Protein AF-A0A958KY62-F1 (afdb_monomer_lite)

Foldseek 3Di:
DDDDDDDDPPPPPPPPPPPLPPVPPQDLPDPQPDPLCNLLLLLVLLLVLLLLLLVLCVLLVHDQLLLLLLSLVLNLVSLVVSLVSCPPPDVLSNVLSVVLNVLSVVLNVCSVVVNPCNNVSSVVSVVSVVVSCVVPCPPPDVDRPCSSGVDDPVVLQVVLPDPPHPVNLSSLVSSLVSLLSNLQSCLLSVHDRLSNQLVSLVSNLVSLVVCVVVPHDPFDPVLSVVLNVLSVVLNVCSVVVPPCSSVSSNCSVVSVQCGSCVVSVHDRPPPPCVVSDDDDD

pLDDT: mean 71.63, std 23.49, range [23.84, 98.25]

Sequence (281 aa):
MKNMIKGALTTFAAVATLTVLTAPSAQAEGVCEGANRQNVCLKMRHLRASINVLDAQRELMQINPNFYTAMGLSLSSAAAKARMDYGYGIPEHITGLSRVEQMSIDMANQALTGDLNMVKTANVIRFQCATCHAQNSGTAGNVDWDNIFKYDWEEIAKHCNGEQHNPYLCRSMNGMLSAYGYLLTAYDADLTNFAMTREAADEIVRILTDIKVKGFDHLPEDLRLIAENEAREVSQMARDQNPDVFERASKITNACQQCHARASGSRPAPLNLSKFRFARK

Structure (mmCIF, N/CA/C/O backbone):
data_AF-A0A958KY62-F1
#
_entry.id   AF-A0A958KY62-F1
#
loop_
_atom_site.group_PDB
_atom_site.id
_atom_site.type_symbol
_atom_site.label_atom_id
_atom_site.label_alt_id
_atom_site.label_comp_id
_atom_site.label_asym_id
_atom_site.label_entity_id
_atom_site.label_seq_id
_atom_site.pdbx_PDB_ins_code
_atom_site.Cartn_x
_atom_site.Cartn_y
_atom_site.Cartn_z
_atom_site.occupancy
_atom_site.B_iso_or_equiv
_atom_site.auth_seq_id
_atom_site.auth_comp_id
_atom_site.auth_asym_id
_atom_site.auth_atom_id
_atom_site.pdbx_PDB_model_num
ATOM 1 N N . MET A 1 1 ? -34.531 66.160 31.328 1.00 34.53 1 MET A N 1
ATOM 2 C CA . MET A 1 1 ? -33.273 66.485 30.621 1.00 34.53 1 MET A CA 1
ATOM 3 C C . MET A 1 1 ? -32.303 65.334 30.820 1.00 34.53 1 MET A C 1
ATOM 5 O O . MET A 1 1 ? -32.035 65.060 31.977 1.00 34.53 1 MET A O 1
ATOM 9 N N . LYS A 1 2 ? -31.790 64.758 29.713 1.00 33.50 2 LYS A N 1
ATOM 10 C CA . LYS A 1 2 ? -30.525 63.992 29.568 1.00 33.50 2 LYS A CA 1
ATOM 11 C C . LYS A 1 2 ? -30.402 62.686 30.386 1.00 33.50 2 LYS A C 1
ATOM 13 O O . LYS A 1 2 ? -30.686 62.684 31.565 1.00 33.50 2 LYS A O 1
ATOM 18 N N . ASN A 1 3 ? -29.889 61.555 29.913 1.00 31.20 3 ASN A N 1
ATOM 19 C CA . ASN A 1 3 ? -29.495 61.000 28.616 1.00 31.20 3 ASN A CA 1
ATOM 20 C C . ASN A 1 3 ? -29.042 59.553 28.924 1.00 31.20 3 ASN A C 1
ATOM 22 O O . ASN A 1 3 ? -28.424 59.366 29.964 1.00 31.20 3 ASN A O 1
ATOM 26 N N . MET A 1 4 ? -29.220 58.621 27.973 1.00 31.30 4 MET A N 1
ATOM 27 C CA . MET A 1 4 ? -28.416 57.387 27.783 1.00 31.30 4 MET A CA 1
ATOM 28 C C . MET A 1 4 ? -28.552 56.320 28.897 1.00 31.30 4 MET A C 1
ATOM 30 O O . MET A 1 4 ? -28.439 56.600 30.074 1.00 31.30 4 MET A O 1
ATOM 34 N N . ILE A 1 5 ? -28.848 55.052 28.608 1.00 36.97 5 ILE A N 1
ATOM 35 C CA . ILE A 1 5 ? -27.981 54.095 27.908 1.00 36.97 5 ILE A CA 1
ATOM 36 C C . ILE A 1 5 ? -28.871 53.116 27.121 1.00 36.97 5 ILE A C 1
ATOM 38 O O . ILE A 1 5 ? -29.663 52.371 27.694 1.00 36.97 5 ILE A O 1
ATOM 42 N N . LYS A 1 6 ? -28.733 53.110 25.791 1.00 33.97 6 LYS A N 1
ATOM 43 C CA . LYS A 1 6 ? -29.192 52.009 24.936 1.00 33.97 6 LYS A CA 1
ATOM 44 C C . LYS A 1 6 ? -28.126 50.915 25.004 1.00 33.97 6 LYS A C 1
ATOM 46 O O . LYS A 1 6 ? -27.047 51.092 24.446 1.00 33.97 6 LYS A O 1
ATOM 51 N N . GLY A 1 7 ? -28.419 49.813 25.688 1.00 32.25 7 GLY A N 1
ATOM 52 C CA . GLY A 1 7 ? -27.646 48.580 25.567 1.00 32.25 7 GLY A CA 1
ATOM 53 C C . GLY A 1 7 ? -27.976 47.926 24.230 1.00 32.25 7 GLY A C 1
ATOM 54 O O . GLY A 1 7 ? -29.051 47.357 24.067 1.00 32.25 7 GLY A O 1
ATOM 55 N N . ALA A 1 8 ? -27.085 48.074 23.254 1.00 32.81 8 ALA A N 1
ATOM 56 C CA . ALA A 1 8 ? -27.145 47.325 22.012 1.00 32.81 8 ALA A CA 1
ATOM 57 C C . ALA A 1 8 ? -26.787 45.863 22.313 1.00 32.81 8 ALA A C 1
ATOM 59 O O . ALA A 1 8 ? -25.645 45.564 22.655 1.00 32.81 8 ALA A O 1
ATOM 60 N N . LEU A 1 9 ? -27.763 44.960 22.198 1.00 31.98 9 LEU A N 1
ATOM 61 C CA . LEU A 1 9 ? -27.488 43.540 22.006 1.00 31.98 9 LEU A CA 1
ATOM 62 C C . LEU A 1 9 ? -26.859 43.398 20.614 1.00 31.98 9 LEU A C 1
ATOM 64 O O . LEU A 1 9 ? -27.549 43.438 19.597 1.00 31.98 9 LEU A O 1
ATOM 68 N N . THR A 1 10 ? -25.538 43.285 20.560 1.00 34.41 10 THR A N 1
ATOM 69 C CA . THR A 1 10 ? -24.819 42.819 19.377 1.00 34.41 10 THR A CA 1
ATOM 70 C C . THR A 1 10 ? -25.023 41.315 19.264 1.00 34.41 10 THR A C 1
ATOM 72 O O . THR A 1 10 ? -24.333 40.514 19.890 1.00 34.41 10 THR A O 1
ATOM 75 N N . THR A 1 11 ? -26.003 40.924 18.456 1.00 34.53 11 THR A N 1
ATOM 76 C CA . THR A 1 11 ? -26.133 39.560 17.952 1.00 34.53 11 THR A CA 1
ATOM 77 C C . THR A 1 11 ? -24.902 39.270 17.092 1.00 34.53 11 THR A C 1
ATOM 79 O O . THR A 1 11 ? -24.818 39.716 15.949 1.00 34.53 11 THR A O 1
ATOM 82 N N . PHE A 1 12 ? -23.918 38.555 17.638 1.00 29.67 12 PHE A N 1
ATOM 83 C CA . PHE A 1 12 ? -22.870 37.937 16.832 1.00 29.67 12 PHE A CA 1
ATOM 84 C C . PHE A 1 12 ? -23.523 36.827 16.005 1.00 29.67 12 PHE A C 1
ATOM 86 O O . PHE A 1 12 ? -23.652 35.686 16.443 1.00 29.67 12 PHE A O 1
ATOM 93 N N . ALA A 1 13 ? -23.977 37.177 14.803 1.00 29.59 13 ALA A N 1
ATOM 94 C CA . ALA A 1 13 ? -24.202 36.200 13.757 1.00 29.59 13 ALA A CA 1
ATOM 95 C C . ALA A 1 13 ? -22.825 35.651 13.370 1.00 29.59 13 ALA A C 1
ATOM 97 O O . ALA A 1 13 ? -22.094 36.261 12.590 1.00 29.59 13 ALA A O 1
ATOM 98 N N . ALA A 1 14 ? -22.444 34.522 13.968 1.00 28.58 14 ALA A N 1
ATOM 99 C CA . ALA A 1 14 ? -21.365 33.703 13.450 1.00 28.58 14 ALA A CA 1
ATOM 100 C C . ALA A 1 14 ? -21.813 33.210 12.071 1.00 28.58 14 ALA A C 1
ATOM 102 O O . ALA A 1 14 ? -22.555 32.237 11.944 1.00 28.58 14 ALA A O 1
ATOM 103 N N . VAL A 1 15 ? -21.411 33.939 11.031 1.00 29.64 15 VAL A N 1
ATOM 104 C CA . VAL A 1 15 ? -21.430 33.441 9.662 1.00 29.64 15 VAL A CA 1
ATOM 105 C C . VAL A 1 15 ? -20.406 32.316 9.643 1.00 29.64 15 VAL A C 1
ATOM 107 O O . VAL A 1 15 ? -19.217 32.539 9.439 1.00 29.64 15 VAL A O 1
ATOM 110 N N . ALA A 1 16 ? -20.864 31.102 9.938 1.00 30.50 16 ALA A N 1
ATOM 111 C CA . ALA A 1 16 ? -20.144 29.902 9.575 1.00 30.50 16 ALA A CA 1
ATOM 112 C C . ALA A 1 16 ? -20.102 29.899 8.046 1.00 30.50 16 ALA A C 1
ATOM 114 O O . ALA A 1 16 ? -21.044 29.470 7.380 1.00 30.50 16 ALA A O 1
ATOM 115 N N . THR A 1 17 ? -19.036 30.468 7.483 1.00 27.17 17 THR A N 1
ATOM 116 C CA . THR A 1 17 ? -18.621 30.189 6.116 1.00 27.17 17 THR A CA 1
ATOM 117 C C . THR A 1 17 ? -18.448 28.686 6.033 1.00 27.17 17 THR A C 1
ATOM 119 O O . THR A 1 17 ? -17.447 28.131 6.478 1.00 27.17 17 THR A O 1
ATOM 122 N N . LEU A 1 18 ? -19.494 28.042 5.525 1.00 25.89 18 LEU A N 1
ATOM 123 C CA . LEU A 1 18 ? -19.527 26.656 5.125 1.00 25.89 18 LEU A CA 1
ATOM 124 C C . LEU A 1 18 ? -18.542 26.541 3.958 1.00 25.89 18 LEU A C 1
ATOM 126 O O . LEU A 1 18 ? -18.915 26.655 2.791 1.00 25.89 18 LEU A O 1
ATOM 130 N N . THR A 1 19 ? -17.254 26.399 4.263 1.00 27.84 19 THR A N 1
ATOM 131 C CA . THR A 1 19 ? -16.304 25.834 3.317 1.00 27.84 19 THR A CA 1
ATOM 132 C C . THR A 1 19 ? -16.791 24.419 3.080 1.00 27.84 19 THR A C 1
ATOM 134 O O . THR A 1 19 ? -16.578 23.512 3.880 1.00 27.84 19 THR A O 1
ATOM 137 N N . VAL A 1 20 ? -17.557 24.265 2.001 1.00 24.88 20 VAL A N 1
ATOM 138 C CA . VAL A 1 20 ? -17.925 22.977 1.439 1.00 24.88 20 VAL A CA 1
ATOM 139 C C . VAL A 1 20 ? -16.603 22.292 1.118 1.00 24.88 20 VAL A C 1
ATOM 141 O O . VAL A 1 20 ? -16.018 22.503 0.059 1.00 24.88 20 VAL A O 1
ATOM 144 N N . LEU A 1 21 ? -16.102 21.508 2.071 1.00 23.84 21 LEU A N 1
ATOM 145 C CA . LEU A 1 21 ? -15.129 20.459 1.838 1.00 23.84 21 LEU A CA 1
ATOM 146 C C . LEU A 1 21 ? -15.848 19.449 0.952 1.00 23.84 21 LEU A C 1
ATOM 148 O O . LEU A 1 21 ? -16.389 18.444 1.408 1.00 23.84 21 LEU A O 1
ATOM 152 N N . THR A 1 22 ? -15.911 19.753 -0.343 1.00 23.98 22 THR A N 1
ATOM 153 C CA . THR A 1 22 ? -16.036 18.715 -1.346 1.00 23.98 22 THR A CA 1
ATOM 154 C C . THR A 1 22 ? -14.863 17.801 -1.063 1.00 23.98 22 THR A C 1
ATOM 156 O O . THR A 1 22 ? -13.720 18.189 -1.306 1.00 23.98 22 THR A O 1
ATOM 159 N N . ALA A 1 23 ? -15.125 16.629 -0.478 1.00 25.73 23 ALA A N 1
ATOM 160 C CA . ALA A 1 23 ? -14.154 15.555 -0.508 1.00 25.73 23 ALA A CA 1
ATOM 161 C C . ALA A 1 23 ? -13.699 15.493 -1.968 1.00 25.73 23 ALA A C 1
ATOM 163 O O . ALA A 1 23 ? -14.566 15.328 -2.838 1.00 25.73 23 ALA A O 1
ATOM 164 N N . PRO A 1 24 ? -12.415 15.738 -2.279 1.00 27.72 24 PRO A N 1
ATOM 165 C CA . PRO A 1 24 ? -11.962 15.538 -3.629 1.00 27.72 24 PRO A CA 1
ATOM 166 C C . PRO A 1 24 ? -12.192 14.052 -3.860 1.00 27.72 24 PRO A C 1
ATOM 168 O O . PRO A 1 24 ? -11.483 13.199 -3.330 1.00 27.72 24 PRO A O 1
ATOM 171 N N . SER A 1 25 ? -13.247 13.720 -4.608 1.00 27.23 25 SER A N 1
ATOM 172 C CA . SER A 1 25 ? -13.272 12.477 -5.359 1.00 27.23 25 SER A CA 1
ATOM 173 C C . SER A 1 25 ? -11.883 12.373 -5.958 1.00 27.23 25 SER A C 1
ATOM 175 O O . SER A 1 25 ? -11.443 13.366 -6.538 1.00 27.23 25 SER A O 1
ATOM 177 N N . ALA A 1 26 ? -11.183 11.261 -5.742 1.00 31.41 26 ALA A N 1
ATOM 178 C CA . ALA A 1 26 ? -9.898 11.003 -6.370 1.00 31.41 26 ALA A CA 1
ATOM 179 C C . ALA A 1 26 ? -10.097 11.088 -7.895 1.00 31.41 26 ALA A C 1
ATOM 181 O O . ALA A 1 26 ? -10.416 10.110 -8.566 1.00 31.41 26 ALA A O 1
ATOM 182 N N . GLN A 1 27 ? -10.034 12.310 -8.413 1.00 28.62 27 GLN A N 1
ATOM 183 C CA . GLN A 1 27 ? -10.241 12.691 -9.791 1.00 28.62 27 GLN A CA 1
ATOM 184 C C . GLN A 1 27 ? -8.866 12.549 -10.410 1.00 28.62 27 GLN A C 1
ATOM 186 O O . GLN A 1 27 ? -8.025 13.437 -10.314 1.00 28.62 27 GLN A O 1
ATOM 191 N N . ALA A 1 28 ? -8.624 11.371 -10.972 1.00 33.38 28 ALA A N 1
ATOM 192 C CA . ALA A 1 28 ? -7.579 11.189 -11.957 1.00 33.38 28 ALA A CA 1
ATOM 193 C C . ALA A 1 28 ? -8.072 11.860 -13.250 1.00 33.38 28 ALA A C 1
ATOM 195 O O . ALA A 1 28 ? -8.738 11.220 -14.061 1.00 33.38 28 ALA A O 1
ATOM 196 N N . GLU A 1 29 ? -7.853 13.165 -13.410 1.00 31.50 29 GLU A N 1
ATOM 197 C CA . GLU A 1 29 ? -8.145 13.840 -14.679 1.00 31.50 29 GLU A CA 1
ATOM 198 C C . GLU A 1 29 ? -7.018 13.576 -15.692 1.00 31.50 29 GLU A C 1
ATOM 200 O O . GLU A 1 29 ? -5.852 13.856 -15.434 1.00 31.50 29 GLU A O 1
ATOM 205 N N . GLY A 1 30 ? -7.380 13.024 -16.856 1.00 41.47 30 GLY A N 1
ATOM 206 C CA . GLY A 1 30 ? -6.701 13.213 -18.150 1.00 41.47 30 GLY A CA 1
ATOM 207 C C . GLY A 1 30 ? -5.334 12.563 -18.403 1.00 41.47 30 GLY A C 1
ATOM 208 O O . GLY A 1 30 ? -4.942 12.438 -19.558 1.00 41.47 30 GLY A O 1
ATOM 209 N N . VAL A 1 31 ? -4.593 12.110 -17.389 1.00 44.06 31 VAL A N 1
ATOM 210 C CA . VAL A 1 31 ? -3.190 11.680 -17.585 1.00 44.06 31 VAL A CA 1
ATOM 211 C C . VAL A 1 31 ? -3.034 10.388 -18.408 1.00 44.06 31 VAL A C 1
ATOM 213 O O . VAL A 1 31 ? -2.050 10.216 -19.127 1.00 44.06 31 VAL A O 1
ATOM 216 N N . CYS A 1 32 ? -3.997 9.467 -18.324 1.00 50.66 32 CYS A N 1
ATOM 217 C CA . CYS A 1 32 ? -3.924 8.171 -19.008 1.00 50.66 32 CYS A CA 1
ATOM 218 C C . CYS A 1 32 ? -4.631 8.148 -20.380 1.00 50.66 32 CYS A C 1
ATOM 220 O O . CYS A 1 32 ? -4.873 7.064 -20.918 1.00 50.66 32 CYS A O 1
ATOM 222 N N . GLU A 1 33 ? -4.987 9.304 -20.951 1.00 41.41 33 GLU A N 1
ATOM 223 C CA . GLU A 1 33 ? -5.692 9.377 -22.235 1.00 41.41 33 GLU A CA 1
ATOM 224 C C . GLU A 1 33 ? -4.729 9.161 -23.416 1.00 41.41 33 GLU A C 1
ATOM 226 O O . GLU A 1 33 ? -4.083 10.068 -23.931 1.00 41.41 33 GLU A O 1
ATOM 231 N N . GLY A 1 34 ? -4.616 7.901 -23.841 1.00 44.59 34 GLY A N 1
ATOM 232 C CA . GLY A 1 34 ? -3.879 7.488 -25.033 1.00 44.59 34 GLY A CA 1
ATOM 233 C C . GLY A 1 34 ? -3.815 5.965 -25.148 1.00 44.59 34 GLY A C 1
ATOM 234 O O . GLY A 1 34 ? -3.196 5.301 -24.317 1.00 44.59 34 GLY A O 1
ATOM 235 N N . ALA A 1 35 ? -4.428 5.400 -26.196 1.00 44.44 35 ALA A N 1
ATOM 236 C CA . ALA A 1 35 ? -4.636 3.951 -26.352 1.00 44.44 35 ALA A CA 1
ATOM 237 C C . ALA A 1 35 ? -3.352 3.095 -26.262 1.00 44.44 35 ALA A C 1
ATOM 239 O O . ALA A 1 35 ? -3.418 1.936 -25.867 1.00 44.44 35 ALA A O 1
ATOM 240 N N . ASN A 1 36 ? -2.178 3.665 -26.563 1.00 50.78 36 ASN A N 1
ATOM 241 C CA . ASN A 1 36 ? -0.904 2.936 -26.589 1.00 50.78 36 ASN A CA 1
ATOM 242 C C . ASN A 1 36 ? -0.101 2.979 -25.273 1.00 50.78 36 ASN A C 1
ATOM 244 O O . ASN A 1 36 ? 0.964 2.372 -25.209 1.00 50.78 36 ASN A O 1
ATOM 248 N N . ARG A 1 37 ? -0.554 3.689 -24.226 1.00 63.62 37 ARG A N 1
ATOM 249 C CA . ARG A 1 37 ? 0.180 3.798 -22.939 1.00 63.62 37 ARG A CA 1
ATOM 250 C C . ARG A 1 37 ? -0.687 3.612 -21.694 1.00 63.62 37 ARG A C 1
ATOM 252 O O . ARG A 1 37 ? -0.215 3.803 -20.575 1.00 63.62 37 ARG A O 1
ATOM 259 N N . GLN A 1 38 ? -1.937 3.198 -21.870 1.00 70.56 38 GLN A N 1
ATOM 260 C CA . GLN A 1 38 ? -2.895 3.074 -20.777 1.00 70.56 38 GLN A CA 1
ATOM 261 C C . GLN A 1 38 ? -2.439 2.085 -19.690 1.00 70.56 38 GLN A C 1
ATOM 263 O O . GLN A 1 38 ? -2.420 2.439 -18.514 1.00 70.56 38 GLN A O 1
ATOM 268 N N . ASN A 1 39 ? -1.984 0.888 -20.071 1.00 74.75 39 ASN A N 1
ATOM 269 C CA . ASN A 1 39 ? -1.505 -0.125 -19.118 1.00 74.75 39 ASN A CA 1
ATOM 270 C C . ASN A 1 39 ? -0.303 0.351 -18.299 1.00 74.75 39 ASN A C 1
ATOM 272 O O . ASN A 1 39 ? -0.242 0.133 -17.089 1.00 74.75 39 ASN A O 1
ATOM 276 N N . VAL A 1 40 ? 0.629 1.038 -18.957 1.00 75.31 40 VAL A N 1
ATOM 277 C CA . VAL A 1 40 ? 1.795 1.646 -18.317 1.00 75.31 40 VAL A CA 1
ATOM 278 C C . VAL A 1 40 ? 1.362 2.709 -17.307 1.00 75.31 40 VAL A C 1
ATOM 280 O O . VAL A 1 40 ? 1.846 2.717 -16.177 1.00 75.31 40 VAL A O 1
ATOM 283 N N . CYS A 1 41 ? 0.420 3.573 -17.689 1.00 75.38 41 CYS A N 1
ATOM 284 C CA . CYS A 1 41 ? -0.106 4.623 -16.822 1.00 75.38 41 CYS A CA 1
ATOM 285 C C . CYS A 1 41 ? -0.765 4.047 -15.561 1.00 75.38 41 CYS A C 1
ATOM 287 O O . CYS A 1 41 ? -0.475 4.493 -14.452 1.00 75.38 41 CYS A O 1
ATOM 289 N N . LEU A 1 42 ? -1.588 3.004 -15.708 1.00 77.56 42 LEU A N 1
ATOM 290 C CA . LEU A 1 42 ? -2.249 2.334 -14.585 1.00 77.56 42 LEU A CA 1
ATOM 291 C C . LEU A 1 42 ? -1.236 1.690 -13.625 1.00 77.56 42 LEU A C 1
ATOM 293 O O . LEU A 1 42 ? -1.352 1.849 -12.410 1.00 77.56 42 LEU A O 1
ATOM 297 N N . LYS A 1 43 ? -0.187 1.046 -14.149 1.00 83.88 43 LYS A N 1
ATOM 298 C CA . LYS A 1 43 ? 0.888 0.469 -13.323 1.00 83.88 43 LYS A CA 1
ATOM 299 C C . LYS A 1 43 ? 1.734 1.535 -12.628 1.00 83.88 43 LYS A C 1
ATOM 301 O O . LYS A 1 43 ? 2.070 1.371 -11.460 1.00 83.88 43 LYS A O 1
ATOM 306 N N . MET A 1 44 ? 2.030 2.649 -13.297 1.00 79.12 44 MET A N 1
ATOM 307 C CA . MET A 1 44 ? 2.714 3.789 -12.675 1.00 79.12 44 MET A CA 1
ATOM 308 C C . MET A 1 44 ? 1.870 4.434 -11.572 1.00 79.12 44 MET A C 1
ATOM 310 O O . MET A 1 44 ? 2.382 4.751 -10.499 1.00 79.12 44 MET A O 1
ATOM 314 N N . ARG A 1 45 ? 0.555 4.544 -11.784 1.00 77.94 45 ARG A N 1
ATOM 315 C CA . ARG A 1 45 ? -0.394 4.990 -10.759 1.00 77.94 45 ARG A CA 1
ATOM 316 C C . ARG A 1 45 ? -0.394 4.051 -9.550 1.00 77.94 45 ARG A C 1
ATOM 318 O O . ARG A 1 45 ? -0.388 4.526 -8.417 1.00 77.94 45 ARG A O 1
ATOM 325 N N . HIS A 1 46 ? -0.341 2.738 -9.775 1.00 86.31 46 HIS A N 1
ATOM 326 C CA . HIS A 1 46 ? -0.218 1.760 -8.695 1.00 86.31 46 HIS A CA 1
ATOM 327 C C . HIS A 1 46 ? 1.130 1.832 -7.959 1.00 86.31 46 HIS A C 1
ATOM 329 O O . HIS A 1 46 ? 1.159 1.760 -6.729 1.00 86.31 46 HIS A O 1
ATOM 335 N N . LEU A 1 47 ? 2.244 2.026 -8.674 1.00 86.56 47 LEU A N 1
ATOM 336 C CA . LEU A 1 47 ? 3.559 2.247 -8.059 1.00 86.56 47 LEU A CA 1
ATOM 337 C C . LEU A 1 47 ? 3.533 3.461 -7.129 1.00 86.56 47 LEU A C 1
ATOM 339 O O . LEU A 1 47 ? 3.996 3.377 -5.993 1.00 86.56 47 LEU A O 1
ATOM 343 N N . ARG A 1 48 ? 2.912 4.563 -7.564 1.00 80.75 48 ARG A N 1
ATOM 344 C CA . ARG A 1 48 ? 2.727 5.739 -6.711 1.00 80.75 48 ARG A CA 1
ATOM 345 C C . ARG A 1 48 ? 1.857 5.438 -5.491 1.00 80.75 48 ARG A C 1
ATOM 347 O O . ARG A 1 48 ? 2.250 5.771 -4.378 1.00 80.75 48 ARG A O 1
ATOM 354 N N . ALA A 1 49 ? 0.712 4.781 -5.673 1.00 82.62 49 ALA A N 1
ATOM 355 C CA . ALA A 1 49 ? -0.149 4.398 -4.554 1.00 82.62 49 ALA A CA 1
ATOM 356 C C . ALA A 1 49 ? 0.590 3.510 -3.538 1.00 82.62 49 ALA A C 1
ATOM 358 O O . ALA A 1 49 ? 0.444 3.700 -2.338 1.00 82.62 49 ALA A O 1
ATOM 359 N N . SER A 1 50 ? 1.445 2.601 -4.002 1.00 89.62 50 SER A N 1
ATOM 360 C CA . SER A 1 50 ? 2.268 1.749 -3.137 1.00 89.62 50 SER A CA 1
ATOM 361 C C . SER A 1 50 ? 3.282 2.555 -2.309 1.00 89.62 50 SER A C 1
ATOM 363 O O . SER A 1 50 ? 3.434 2.308 -1.113 1.00 89.62 50 SER A O 1
ATOM 365 N N . ILE A 1 51 ? 3.919 3.571 -2.905 1.00 85.88 51 ILE A N 1
ATOM 366 C CA . ILE A 1 51 ? 4.813 4.503 -2.189 1.00 85.88 51 ILE A CA 1
ATOM 367 C C . ILE A 1 51 ? 4.041 5.297 -1.127 1.00 85.88 51 ILE A C 1
ATOM 369 O O . ILE A 1 51 ? 4.519 5.448 -0.007 1.00 85.88 51 ILE A O 1
ATOM 373 N N . ASN A 1 52 ? 2.823 5.740 -1.441 1.00 82.75 52 ASN A N 1
ATOM 374 C CA . ASN A 1 52 ? 1.967 6.461 -0.499 1.00 82.75 52 ASN A CA 1
ATOM 375 C C . ASN A 1 52 ? 1.623 5.622 0.741 1.00 82.75 52 ASN A C 1
ATOM 377 O O . ASN A 1 52 ? 1.550 6.149 1.851 1.00 82.75 52 ASN A O 1
ATOM 381 N N . VAL A 1 53 ? 1.435 4.307 0.578 1.00 87.19 53 VAL A N 1
ATOM 382 C CA . VAL A 1 53 ? 1.223 3.427 1.733 1.00 87.19 53 VAL A CA 1
ATOM 383 C C . VAL A 1 53 ? 2.498 3.285 2.571 1.00 87.19 53 VAL A C 1
ATOM 385 O O . VAL A 1 53 ? 2.408 3.291 3.796 1.00 87.19 53 VAL A O 1
ATOM 388 N N . LEU A 1 54 ? 3.685 3.222 1.955 1.00 88.06 54 LEU A N 1
ATOM 389 C CA . LEU A 1 54 ? 4.952 3.249 2.703 1.00 88.06 54 LEU A CA 1
ATOM 390 C C . LEU A 1 54 ? 5.114 4.548 3.514 1.00 88.06 54 LEU A C 1
ATOM 392 O O . LEU A 1 54 ? 5.522 4.501 4.675 1.00 88.06 54 LEU A O 1
ATOM 396 N N . ASP A 1 55 ? 4.762 5.700 2.934 1.00 81.62 55 ASP A N 1
ATOM 397 C CA . ASP A 1 55 ? 4.775 6.986 3.642 1.00 81.62 55 ASP A CA 1
ATOM 398 C C . ASP A 1 55 ? 3.790 6.995 4.820 1.00 81.62 55 ASP A C 1
ATOM 400 O O . ASP A 1 55 ? 4.158 7.406 5.923 1.00 81.62 55 ASP A O 1
ATOM 404 N N . ALA A 1 56 ? 2.577 6.474 4.626 1.00 82.94 56 ALA A N 1
ATOM 405 C CA . ALA A 1 56 ? 1.586 6.354 5.691 1.00 82.94 56 ALA A CA 1
ATOM 406 C C . ALA A 1 56 ? 2.077 5.486 6.861 1.00 82.94 56 ALA A C 1
ATOM 408 O O . ALA A 1 56 ? 1.922 5.868 8.022 1.00 82.94 56 ALA A O 1
ATOM 409 N N . GLN A 1 57 ? 2.716 4.347 6.573 1.00 86.38 57 GLN A N 1
ATOM 410 C CA . GLN A 1 57 ? 3.309 3.491 7.606 1.00 86.38 57 GLN A CA 1
ATOM 411 C C . GLN A 1 57 ? 4.370 4.247 8.419 1.00 86.38 57 GLN A C 1
ATOM 413 O O . GLN A 1 57 ? 4.401 4.141 9.647 1.00 86.38 57 GLN A O 1
ATOM 418 N N . ARG A 1 58 ? 5.192 5.081 7.768 1.00 83.44 58 ARG A N 1
ATOM 419 C CA . ARG A 1 58 ? 6.162 5.944 8.461 1.00 83.44 58 ARG A CA 1
ATOM 420 C C . ARG A 1 58 ? 5.480 6.993 9.341 1.00 83.44 58 ARG A C 1
ATOM 422 O O . ARG A 1 58 ? 5.915 7.203 10.471 1.00 83.44 58 ARG A O 1
ATOM 429 N N . GLU A 1 59 ? 4.442 7.666 8.850 1.00 78.00 59 GLU A N 1
ATOM 430 C CA . GLU A 1 59 ? 3.732 8.720 9.597 1.00 78.00 59 GLU A CA 1
ATOM 431 C C . GLU A 1 59 ? 3.024 8.203 10.846 1.00 78.00 59 GLU A C 1
ATOM 433 O O . GLU A 1 59 ? 2.957 8.903 11.862 1.00 78.00 59 GLU A O 1
ATOM 438 N N . LEU A 1 60 ? 2.530 6.970 10.760 1.00 83.62 60 LEU A N 1
ATOM 439 C CA . LEU A 1 60 ? 1.927 6.227 11.859 1.00 83.62 60 LEU A CA 1
ATOM 440 C C . LEU A 1 60 ? 2.978 5.538 12.748 1.00 83.62 60 LEU A C 1
ATOM 442 O O . LEU A 1 60 ? 2.613 4.871 13.714 1.00 83.62 60 LEU A O 1
ATOM 446 N N . MET A 1 61 ? 4.270 5.717 12.439 1.00 82.44 61 MET A N 1
ATOM 447 C CA . MET A 1 61 ? 5.418 5.124 13.132 1.00 82.44 61 MET A CA 1
ATOM 448 C C . MET A 1 61 ? 5.311 3.599 13.266 1.00 82.44 61 MET A C 1
ATOM 450 O O . MET A 1 61 ? 5.663 3.018 14.293 1.00 82.44 61 MET A O 1
ATOM 454 N N . GLN A 1 62 ? 4.815 2.944 12.218 1.00 81.88 62 GLN A N 1
ATOM 455 C CA . GLN A 1 62 ? 4.571 1.512 12.214 1.00 81.88 62 GLN A CA 1
ATOM 456 C C . GLN A 1 62 ? 5.744 0.735 11.639 1.00 81.88 62 GLN A C 1
ATOM 458 O O . GLN A 1 62 ? 6.209 0.961 10.519 1.00 81.88 62 GLN A O 1
ATOM 463 N N . ILE A 1 63 ? 6.197 -0.232 12.429 1.00 87.00 63 ILE A N 1
ATOM 464 C CA . ILE A 1 63 ? 7.212 -1.203 12.044 1.00 87.00 63 ILE A CA 1
ATOM 465 C C . ILE A 1 63 ? 6.515 -2.562 12.001 1.00 87.00 63 ILE A C 1
ATOM 467 O O . ILE A 1 63 ? 6.435 -3.259 13.009 1.00 87.00 63 ILE A O 1
ATOM 471 N N . ASN A 1 64 ? 5.959 -2.909 10.839 1.00 90.75 64 ASN A N 1
ATOM 472 C CA . ASN A 1 64 ? 5.295 -4.190 10.601 1.00 90.75 64 ASN A CA 1
ATOM 473 C C . ASN A 1 64 ? 6.080 -4.990 9.543 1.00 90.75 64 ASN A C 1
ATOM 475 O O . ASN A 1 64 ? 5.902 -4.749 8.348 1.00 90.75 64 ASN A O 1
ATOM 479 N N . PRO A 1 65 ? 6.949 -5.937 9.949 1.00 92.62 65 PRO A N 1
ATOM 480 C CA . PRO A 1 65 ? 7.737 -6.738 9.014 1.00 92.62 65 PRO A CA 1
ATOM 481 C C . PRO A 1 65 ? 6.892 -7.461 7.957 1.00 92.62 65 PRO A C 1
ATOM 483 O O . PRO A 1 65 ? 7.240 -7.429 6.783 1.00 92.62 65 PRO A O 1
ATOM 486 N N . ASN A 1 66 ? 5.737 -8.027 8.328 1.00 94.06 66 ASN A N 1
ATOM 487 C CA . ASN A 1 66 ? 4.856 -8.713 7.373 1.00 94.06 66 ASN A CA 1
ATOM 488 C C . ASN A 1 66 ? 4.349 -7.756 6.287 1.00 94.06 66 ASN A C 1
ATOM 490 O O . ASN A 1 66 ? 4.358 -8.101 5.103 1.00 94.06 66 ASN A O 1
ATOM 494 N N . PHE A 1 67 ? 3.978 -6.539 6.690 1.00 94.69 67 PHE A N 1
ATOM 495 C CA . PHE A 1 67 ? 3.587 -5.473 5.775 1.00 94.69 67 PHE A CA 1
ATOM 496 C C . PHE A 1 67 ? 4.731 -5.115 4.819 1.00 94.69 67 PHE A C 1
ATOM 498 O O . PHE A 1 67 ? 4.539 -5.111 3.604 1.00 94.69 67 PHE A O 1
ATOM 505 N N . TYR A 1 68 ? 5.936 -4.848 5.338 1.00 95.31 68 TYR A N 1
ATOM 506 C CA . TYR A 1 68 ? 7.087 -4.4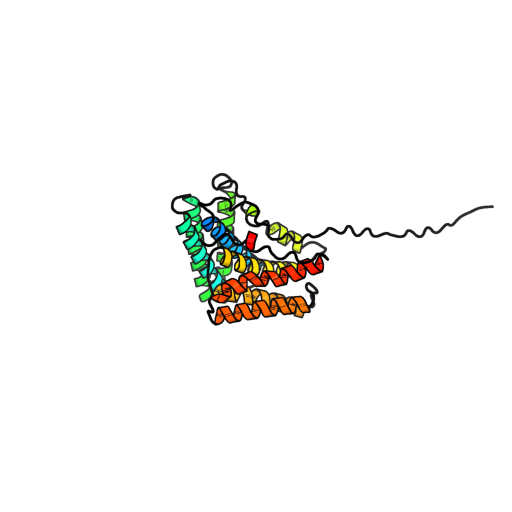75 4.505 1.00 95.31 68 TYR A CA 1
ATOM 507 C C . TYR A 1 68 ? 7.522 -5.611 3.567 1.00 95.31 68 TYR A C 1
ATOM 509 O O . TYR A 1 68 ? 7.884 -5.340 2.421 1.00 95.31 68 TYR A O 1
ATOM 517 N N . THR A 1 69 ? 7.418 -6.875 3.991 1.00 96.94 69 THR A N 1
ATOM 518 C CA . THR A 1 69 ? 7.625 -8.035 3.114 1.00 96.94 69 THR A CA 1
ATOM 519 C C . THR A 1 69 ? 6.599 -8.061 1.983 1.00 96.94 69 THR A C 1
ATOM 521 O O . THR A 1 69 ? 6.980 -8.110 0.812 1.00 96.94 69 THR A O 1
ATOM 524 N N . ALA A 1 70 ? 5.302 -7.992 2.299 1.00 96.69 70 ALA A N 1
ATOM 525 C CA . ALA A 1 70 ? 4.240 -8.032 1.294 1.00 96.69 70 ALA A CA 1
ATOM 526 C C . ALA A 1 70 ? 4.331 -6.851 0.311 1.00 96.69 70 ALA A C 1
ATOM 528 O O . ALA A 1 70 ? 4.207 -7.037 -0.904 1.00 96.69 70 ALA A O 1
ATOM 529 N N . MET A 1 71 ? 4.622 -5.656 0.828 1.00 95.94 71 MET A N 1
ATOM 530 C CA . MET A 1 71 ? 4.797 -4.441 0.040 1.00 95.94 71 MET A CA 1
ATOM 531 C C . MET A 1 71 ? 6.029 -4.518 -0.861 1.00 95.94 71 MET A C 1
ATOM 533 O O . MET A 1 71 ? 5.938 -4.166 -2.033 1.00 95.94 71 MET A O 1
ATOM 537 N N . GLY A 1 72 ? 7.165 -5.016 -0.363 1.00 95.69 72 GLY A N 1
ATOM 538 C CA . GLY A 1 72 ? 8.379 -5.166 -1.169 1.00 95.69 72 GLY A CA 1
ATOM 539 C C . GLY A 1 72 ? 8.182 -6.120 -2.346 1.00 95.69 72 GLY A C 1
ATOM 540 O O . GLY A 1 72 ? 8.549 -5.800 -3.477 1.00 95.69 72 GLY A O 1
ATOM 541 N N . LEU A 1 73 ? 7.487 -7.239 -2.126 1.00 95.81 73 LEU A N 1
ATOM 542 C CA . LEU A 1 73 ? 7.116 -8.158 -3.206 1.00 95.81 73 LEU A CA 1
ATOM 543 C C . LEU A 1 73 ? 6.118 -7.526 -4.191 1.00 95.81 73 LEU A C 1
ATOM 545 O O . LEU A 1 73 ? 6.251 -7.698 -5.405 1.00 95.81 73 LEU A O 1
ATOM 549 N N . SER A 1 74 ? 5.138 -6.761 -3.694 1.00 95.06 74 SER A N 1
ATOM 550 C CA . SER A 1 74 ? 4.170 -6.056 -4.543 1.00 95.06 74 SER A CA 1
ATOM 551 C C . SER A 1 74 ? 4.829 -4.995 -5.423 1.00 95.06 74 SER A C 1
ATOM 553 O O . SER A 1 74 ? 4.596 -4.972 -6.630 1.00 95.06 74 SER A O 1
ATOM 555 N N . LEU A 1 75 ? 5.660 -4.132 -4.834 1.00 94.12 75 LEU A N 1
ATOM 556 C CA . LEU A 1 75 ? 6.377 -3.066 -5.533 1.00 94.12 75 LEU A CA 1
ATOM 557 C C . LEU A 1 75 ? 7.355 -3.624 -6.563 1.00 94.12 75 LEU A C 1
ATOM 559 O O . LEU A 1 75 ? 7.392 -3.129 -7.686 1.00 94.12 75 LEU A O 1
ATOM 563 N N . SER A 1 76 ? 8.100 -4.676 -6.209 1.00 95.44 76 SER A N 1
ATOM 564 C CA . SER A 1 76 ? 9.000 -5.366 -7.137 1.00 95.44 76 SER A CA 1
ATOM 565 C C . SER A 1 76 ? 8.242 -5.879 -8.365 1.00 95.44 76 SER A C 1
ATOM 567 O O . SER A 1 76 ? 8.593 -5.542 -9.496 1.00 95.44 76 SER A O 1
ATOM 569 N N . SER A 1 77 ? 7.137 -6.601 -8.150 1.00 94.19 77 SER A N 1
ATOM 570 C CA . SER A 1 77 ? 6.294 -7.126 -9.231 1.00 94.19 77 SER A CA 1
ATOM 571 C C . SER A 1 77 ? 5.693 -6.013 -10.096 1.00 94.19 77 SER A C 1
ATOM 573 O O . SER A 1 77 ? 5.721 -6.088 -11.328 1.00 94.19 77 SER A O 1
ATOM 575 N N . ALA A 1 78 ? 5.191 -4.944 -9.472 1.00 91.25 78 ALA A N 1
ATOM 576 C CA . ALA A 1 78 ? 4.641 -3.792 -10.178 1.00 91.25 78 ALA A CA 1
ATOM 577 C C . ALA A 1 78 ? 5.702 -3.073 -11.028 1.00 91.25 78 ALA A C 1
ATOM 579 O O . ALA A 1 78 ? 5.434 -2.745 -12.185 1.00 91.25 78 ALA A O 1
ATOM 580 N N . ALA A 1 79 ? 6.909 -2.874 -10.490 1.00 90.88 79 ALA A N 1
ATOM 581 C CA . ALA A 1 79 ? 8.018 -2.233 -11.191 1.00 90.88 79 ALA A CA 1
ATOM 582 C C . ALA A 1 79 ? 8.500 -3.077 -12.377 1.00 90.88 79 ALA A C 1
ATOM 584 O O . ALA A 1 79 ? 8.664 -2.545 -13.477 1.00 90.88 79 ALA A O 1
ATOM 58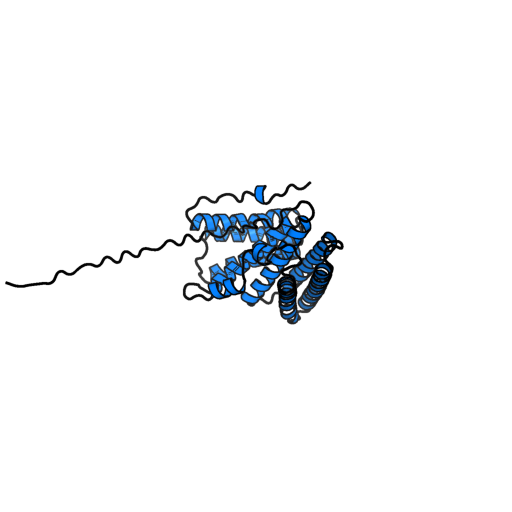5 N N . ALA A 1 80 ? 8.637 -4.393 -12.190 1.00 91.50 80 ALA A N 1
ATOM 586 C CA . ALA A 1 80 ? 8.997 -5.325 -13.253 1.00 91.50 80 ALA A CA 1
ATOM 587 C C . ALA A 1 80 ? 7.958 -5.320 -14.387 1.00 91.50 80 ALA A C 1
ATOM 589 O O . ALA A 1 80 ? 8.311 -5.189 -15.560 1.00 91.50 80 ALA A O 1
ATOM 590 N N . LYS A 1 81 ? 6.662 -5.386 -14.052 1.00 89.31 81 LYS A N 1
ATOM 591 C CA . LYS A 1 81 ? 5.572 -5.325 -15.038 1.00 89.31 81 LYS A CA 1
ATOM 592 C C . LYS A 1 81 ? 5.514 -3.980 -15.763 1.00 89.31 81 LYS A C 1
ATOM 594 O O . LYS A 1 81 ? 5.366 -3.958 -16.979 1.00 89.31 81 LYS A O 1
ATOM 599 N N . ALA A 1 82 ? 5.679 -2.864 -15.050 1.00 84.38 82 ALA A N 1
ATOM 600 C CA . ALA A 1 82 ? 5.747 -1.542 -15.671 1.00 84.38 82 ALA A CA 1
ATOM 601 C C . ALA A 1 82 ? 6.938 -1.433 -16.637 1.00 84.38 82 ALA A C 1
ATOM 603 O O . ALA A 1 82 ? 6.799 -0.874 -17.722 1.00 84.38 82 ALA A O 1
ATOM 604 N N . ARG A 1 83 ? 8.093 -2.003 -16.269 1.00 84.69 83 ARG A N 1
ATOM 605 C CA . ARG A 1 83 ? 9.303 -2.030 -17.099 1.00 84.69 83 ARG A CA 1
ATOM 606 C C . ARG A 1 83 ? 9.097 -2.834 -18.383 1.00 84.69 83 ARG A C 1
ATOM 608 O O . ARG A 1 83 ? 9.500 -2.365 -19.443 1.00 84.69 83 ARG A O 1
ATOM 615 N N . MET A 1 84 ? 8.449 -3.998 -18.300 1.00 83.94 84 MET A N 1
ATOM 616 C CA . MET A 1 84 ? 8.099 -4.802 -19.479 1.00 83.94 84 MET A CA 1
ATOM 617 C C . MET A 1 84 ? 7.153 -4.047 -20.421 1.00 83.94 84 MET A C 1
ATOM 619 O O . MET A 1 84 ? 7.390 -4.018 -21.627 1.00 83.94 84 MET A O 1
ATOM 623 N N . ASP A 1 85 ? 6.136 -3.379 -19.873 1.00 78.69 85 ASP A N 1
ATOM 624 C CA . ASP A 1 85 ? 5.143 -2.644 -20.665 1.00 78.69 85 ASP A CA 1
ATOM 625 C C . ASP A 1 85 ? 5.701 -1.353 -21.298 1.00 78.69 85 ASP A C 1
ATOM 627 O O . ASP A 1 85 ? 5.198 -0.904 -22.328 1.00 78.69 85 ASP A O 1
ATOM 631 N N . TYR A 1 86 ? 6.739 -0.743 -20.709 1.00 71.56 86 TYR A N 1
ATOM 632 C CA . TYR A 1 86 ? 7.408 0.445 -21.261 1.00 71.56 86 TYR A CA 1
ATOM 633 C C . TYR A 1 86 ? 8.226 0.152 -22.532 1.00 71.56 86 TYR A C 1
ATOM 635 O O . TYR A 1 86 ? 8.499 1.072 -23.314 1.00 71.56 86 TYR A O 1
ATOM 643 N N . GLY A 1 87 ? 8.644 -1.101 -22.746 1.00 65.19 87 GLY A N 1
ATOM 644 C CA . GLY A 1 87 ? 9.533 -1.477 -23.847 1.00 65.19 87 GLY A CA 1
ATOM 645 C C . GLY A 1 87 ? 10.840 -0.667 -23.843 1.00 65.19 87 GLY A C 1
ATOM 646 O O . GLY A 1 87 ? 11.439 -0.462 -22.794 1.00 65.19 87 GLY A O 1
ATOM 647 N N . TYR A 1 88 ? 11.270 -0.171 -25.011 1.00 58.56 88 TYR A N 1
ATOM 648 C CA . TYR A 1 88 ? 12.476 0.667 -25.182 1.00 58.56 88 TYR A CA 1
ATOM 649 C C . TYR A 1 88 ? 12.214 2.182 -25.049 1.00 58.56 88 TYR A C 1
ATOM 651 O O . TYR A 1 88 ? 13.057 2.989 -25.429 1.00 58.56 88 TYR A O 1
ATOM 659 N N . GLY A 1 89 ? 11.030 2.591 -24.579 1.00 56.88 89 GLY A N 1
ATOM 660 C CA . GLY A 1 89 ? 10.520 3.948 -24.801 1.00 56.88 89 GLY A CA 1
ATOM 661 C C . GLY A 1 89 ? 11.284 5.083 -24.108 1.00 56.88 89 GLY A C 1
ATOM 662 O O . GLY A 1 89 ? 11.302 6.180 -24.658 1.00 56.88 89 GLY A O 1
ATOM 663 N N . ILE A 1 90 ? 11.872 4.849 -22.922 1.00 67.00 90 ILE A N 1
ATOM 664 C CA . ILE A 1 90 ? 12.629 5.847 -22.132 1.00 67.00 90 ILE A CA 1
ATOM 665 C C . ILE A 1 90 ? 13.676 5.117 -21.247 1.00 67.00 90 ILE A C 1
ATOM 667 O O . ILE A 1 90 ? 13.295 4.556 -20.212 1.00 67.00 90 ILE A O 1
ATOM 671 N N . PRO A 1 91 ? 14.975 5.090 -21.612 1.00 71.56 91 PRO A N 1
ATOM 672 C CA . PRO A 1 91 ? 16.030 4.396 -20.856 1.00 71.56 91 PRO A CA 1
ATOM 673 C C . PRO A 1 91 ? 16.130 4.797 -19.375 1.00 71.56 91 PRO A C 1
ATOM 675 O O . PRO A 1 91 ? 16.415 3.962 -18.511 1.00 71.56 91 PRO A O 1
ATOM 678 N N . GLU A 1 92 ? 15.842 6.058 -19.063 1.00 71.50 92 GLU A N 1
ATOM 679 C CA . GLU A 1 92 ? 15.864 6.614 -17.711 1.00 71.50 92 GLU A CA 1
ATOM 680 C C . GLU A 1 92 ? 14.766 5.997 -16.832 1.00 71.50 92 GLU A C 1
ATOM 682 O O . GLU A 1 92 ? 15.038 5.614 -15.693 1.00 71.50 92 GLU A O 1
ATOM 687 N N . HIS A 1 93 ? 13.550 5.810 -17.365 1.00 74.12 93 HIS A N 1
ATOM 688 C CA . HIS A 1 93 ? 12.468 5.125 -16.649 1.00 74.12 93 HIS A CA 1
ATOM 689 C C . HIS A 1 93 ? 12.773 3.644 -16.446 1.00 74.12 93 HIS A C 1
ATOM 691 O O . HIS A 1 93 ? 12.513 3.119 -15.368 1.00 74.12 93 HIS A O 1
ATOM 697 N N . ILE A 1 94 ? 13.350 2.968 -17.442 1.00 80.06 94 ILE A N 1
ATOM 698 C CA . ILE A 1 94 ? 13.741 1.555 -17.320 1.00 80.06 94 ILE A CA 1
ATOM 699 C C . ILE A 1 94 ? 14.770 1.392 -16.196 1.00 80.06 94 ILE A C 1
ATOM 701 O O . ILE A 1 94 ? 14.627 0.512 -15.346 1.00 80.06 94 ILE A O 1
ATOM 705 N N . THR A 1 95 ? 15.771 2.272 -16.156 1.00 83.56 95 THR A N 1
ATOM 706 C CA . THR A 1 95 ? 16.806 2.283 -15.114 1.00 83.56 95 THR A CA 1
ATOM 707 C C . THR A 1 95 ? 16.210 2.600 -13.742 1.00 83.56 95 THR A C 1
ATOM 709 O O . THR A 1 95 ? 16.492 1.906 -12.763 1.00 83.56 95 THR A O 1
ATOM 712 N N . GLY A 1 96 ? 15.340 3.612 -13.663 1.00 83.94 96 GLY A N 1
ATOM 713 C CA . GLY A 1 96 ? 14.636 3.981 -12.436 1.00 83.94 96 GLY A CA 1
ATOM 714 C C . GLY A 1 96 ? 13.778 2.840 -11.887 1.00 83.94 96 GLY A C 1
ATOM 715 O O . GLY A 1 96 ? 13.906 2.492 -10.713 1.00 83.94 96 GLY A O 1
ATOM 716 N N . LEU A 1 97 ? 12.970 2.207 -12.742 1.00 86.94 97 LEU A N 1
ATOM 717 C CA . LEU A 1 97 ? 12.130 1.059 -12.395 1.00 86.94 97 LEU A CA 1
ATOM 718 C C . LEU A 1 97 ? 12.956 -0.152 -11.966 1.00 86.94 97 LEU A C 1
ATOM 720 O O . LEU A 1 97 ? 12.622 -0.773 -10.965 1.00 86.94 97 LEU A O 1
ATOM 724 N N . SER A 1 98 ? 14.057 -0.457 -12.660 1.00 90.00 98 SER A N 1
ATOM 725 C CA . SER A 1 98 ? 14.960 -1.546 -12.269 1.00 90.00 98 SER A CA 1
ATOM 726 C C . SER A 1 98 ? 15.562 -1.316 -10.882 1.00 90.00 98 SER A C 1
ATOM 728 O O . SER A 1 98 ? 15.741 -2.264 -10.119 1.00 90.00 98 SER A O 1
ATOM 730 N N . ARG A 1 99 ? 15.866 -0.062 -10.529 1.00 90.25 99 ARG A N 1
ATOM 731 C CA . ARG A 1 99 ? 16.369 0.271 -9.195 1.00 90.25 99 ARG A CA 1
ATOM 732 C C . ARG A 1 99 ? 15.277 0.154 -8.133 1.00 90.25 99 ARG A C 1
ATOM 734 O O . ARG A 1 99 ? 15.551 -0.364 -7.056 1.00 90.25 99 ARG A O 1
ATOM 741 N N . VAL A 1 100 ? 14.054 0.602 -8.425 1.00 91.50 100 VAL A N 1
ATOM 742 C CA . VAL A 1 100 ? 12.895 0.413 -7.531 1.00 91.50 100 VAL A CA 1
ATOM 743 C C . VAL A 1 100 ? 12.624 -1.073 -7.308 1.00 91.50 100 VAL A C 1
ATOM 745 O O . VAL A 1 100 ? 12.433 -1.482 -6.166 1.00 91.50 100 VAL A O 1
ATOM 748 N N . GLU A 1 101 ? 12.671 -1.884 -8.364 1.00 94.56 101 GLU A N 1
ATOM 749 C CA . GLU A 1 101 ? 12.512 -3.339 -8.308 1.00 94.56 101 GLU A CA 1
ATOM 750 C C . GLU A 1 101 ? 13.520 -3.969 -7.336 1.00 94.56 101 GLU A C 1
ATOM 752 O O . GLU A 1 101 ? 13.109 -4.637 -6.386 1.00 94.56 101 GLU A O 1
ATOM 757 N N . GLN A 1 102 ? 14.817 -3.680 -7.504 1.00 96.00 102 GLN A N 1
ATOM 758 C CA . GLN A 1 102 ? 15.871 -4.213 -6.637 1.00 96.00 102 GLN A CA 1
ATOM 759 C C . GLN A 1 102 ? 15.712 -3.762 -5.180 1.00 96.00 102 GLN A C 1
ATOM 761 O O . GLN A 1 102 ? 15.726 -4.590 -4.274 1.00 96.00 102 GLN A O 1
ATOM 766 N N . MET A 1 103 ? 15.498 -2.465 -4.938 1.00 96.38 103 MET A N 1
ATOM 767 C CA . MET A 1 103 ? 15.328 -1.952 -3.573 1.00 96.38 103 MET A CA 1
ATOM 768 C C . MET A 1 103 ? 14.087 -2.536 -2.888 1.00 96.38 103 MET A C 1
ATOM 770 O O . MET A 1 103 ? 14.080 -2.719 -1.675 1.00 96.38 103 MET A O 1
ATOM 774 N N . SER A 1 104 ? 13.037 -2.851 -3.649 1.00 96.75 104 SER A N 1
ATOM 775 C CA . SER A 1 104 ? 11.826 -3.476 -3.107 1.00 96.75 104 SER A CA 1
ATOM 776 C C . SER A 1 104 ? 12.074 -4.930 -2.690 1.00 96.75 104 SER A C 1
ATOM 778 O O . SER A 1 104 ? 11.556 -5.364 -1.661 1.00 96.75 104 SER A O 1
ATOM 780 N N . ILE A 1 105 ? 12.910 -5.660 -3.437 1.00 97.12 105 ILE A N 1
ATOM 781 C CA . ILE A 1 105 ? 13.388 -6.999 -3.055 1.00 97.12 105 ILE A CA 1
ATOM 782 C C . ILE A 1 105 ? 14.250 -6.911 -1.792 1.00 97.12 105 ILE A C 1
ATOM 784 O O . ILE A 1 105 ? 14.031 -7.667 -0.846 1.00 97.12 105 ILE A O 1
ATOM 788 N N . ASP A 1 106 ? 15.186 -5.962 -1.741 1.00 97.38 106 ASP A N 1
ATOM 789 C CA . ASP A 1 106 ? 16.051 -5.758 -0.576 1.00 97.38 106 ASP A CA 1
ATOM 790 C C . ASP A 1 106 ? 15.225 -5.424 0.674 1.00 97.38 106 ASP A C 1
ATOM 792 O O . ASP A 1 106 ? 15.448 -6.008 1.733 1.00 97.38 106 ASP A O 1
ATOM 796 N N . MET A 1 107 ? 14.218 -4.554 0.540 1.00 97.06 107 MET A N 1
ATOM 797 C CA . MET A 1 107 ? 13.271 -4.230 1.609 1.00 97.06 107 MET A CA 1
ATOM 798 C C . MET A 1 107 ? 12.512 -5.471 2.089 1.00 97.06 107 MET A C 1
ATOM 800 O O . MET A 1 107 ? 12.388 -5.672 3.296 1.00 97.06 107 MET A O 1
ATOM 804 N N . ALA A 1 108 ? 12.022 -6.315 1.173 1.00 97.25 108 ALA A N 1
ATOM 805 C CA . ALA A 1 108 ? 11.319 -7.540 1.542 1.00 97.25 108 ALA A CA 1
ATOM 806 C C . ALA A 1 108 ? 12.231 -8.516 2.300 1.00 97.25 108 ALA A C 1
ATOM 808 O O . ALA A 1 108 ? 11.816 -9.079 3.313 1.00 97.25 108 ALA A O 1
ATOM 809 N N . ASN A 1 109 ? 13.479 -8.673 1.850 1.00 97.50 109 ASN A N 1
ATOM 810 C CA . ASN A 1 109 ? 14.477 -9.527 2.494 1.00 97.50 109 ASN A CA 1
ATOM 811 C C . ASN A 1 109 ? 14.874 -9.007 3.882 1.00 97.50 109 ASN A C 1
ATOM 813 O O . ASN A 1 109 ? 14.946 -9.789 4.825 1.00 97.50 109 ASN A O 1
ATOM 817 N N . GLN A 1 110 ? 15.083 -7.695 4.022 1.00 97.50 110 GLN A N 1
ATOM 818 C CA . GLN A 1 110 ? 15.334 -7.046 5.313 1.00 97.50 110 GLN A CA 1
ATOM 819 C C . GLN A 1 110 ? 1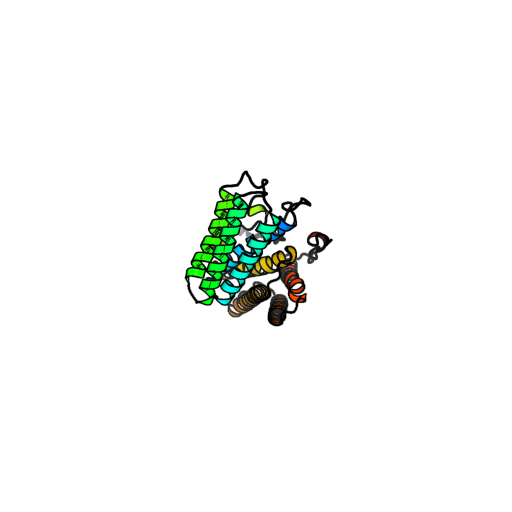4.153 -7.249 6.268 1.00 97.50 110 GLN A C 1
ATOM 821 O O . GLN A 1 110 ? 14.341 -7.580 7.434 1.00 97.50 110 GLN A O 1
ATOM 826 N N . ALA A 1 111 ? 12.923 -7.123 5.769 1.00 96.31 111 ALA A N 1
ATOM 827 C CA . ALA A 1 111 ? 11.732 -7.344 6.574 1.00 96.31 111 ALA A CA 1
ATOM 828 C C . ALA A 1 111 ? 11.593 -8.802 7.040 1.00 96.31 111 ALA A C 1
ATOM 830 O O . ALA A 1 111 ? 11.289 -9.041 8.208 1.00 96.31 111 ALA A O 1
ATOM 831 N N . LEU A 1 112 ? 11.909 -9.777 6.182 1.00 95.00 112 LEU A N 1
ATOM 832 C CA . LEU A 1 112 ? 11.907 -11.201 6.541 1.00 95.00 112 LEU A CA 1
ATOM 833 C C . LEU A 1 112 ? 12.897 -11.542 7.664 1.00 95.00 112 LEU A C 1
ATOM 835 O O . LEU A 1 112 ? 12.652 -12.471 8.431 1.00 95.00 112 LEU A O 1
ATOM 839 N N . THR A 1 113 ? 14.002 -10.803 7.776 1.00 94.56 113 THR A N 1
ATOM 840 C CA . THR A 1 113 ? 15.011 -10.994 8.829 1.00 94.56 113 THR A CA 1
ATOM 841 C C . THR A 1 113 ? 14.811 -10.076 10.038 1.00 94.56 113 THR A C 1
ATOM 843 O O . THR A 1 113 ? 15.589 -10.148 10.989 1.00 94.56 113 THR A O 1
ATOM 846 N N . GLY A 1 114 ? 13.778 -9.225 10.031 1.00 90.94 114 GLY A N 1
ATOM 847 C CA . GLY A 1 114 ? 13.537 -8.230 11.079 1.00 90.94 114 GLY A CA 1
ATOM 848 C C . GLY A 1 114 ? 14.546 -7.075 11.091 1.00 90.94 114 GLY A C 1
ATOM 849 O O . GLY A 1 114 ? 14.656 -6.371 12.095 1.00 90.94 114 GLY A O 1
ATOM 850 N N . ASP A 1 115 ? 15.288 -6.867 10.002 1.00 94.06 115 ASP A N 1
ATOM 851 C CA . ASP A 1 115 ? 16.241 -5.770 9.866 1.00 94.06 115 ASP A CA 1
ATOM 852 C C . ASP A 1 115 ? 15.508 -4.427 9.697 1.00 94.06 115 ASP A C 1
ATOM 854 O O . ASP A 1 115 ? 14.818 -4.176 8.705 1.00 94.06 115 ASP A O 1
ATOM 858 N N . LEU A 1 116 ? 15.715 -3.515 10.654 1.00 91.19 116 LEU A N 1
ATOM 859 C CA . LEU A 1 116 ? 15.147 -2.163 10.644 1.00 91.19 116 LEU A CA 1
ATOM 860 C C . LEU A 1 116 ? 15.613 -1.314 9.450 1.00 91.19 116 LEU A C 1
ATOM 862 O O . LEU A 1 116 ? 14.971 -0.306 9.134 1.00 91.19 116 LEU A O 1
ATOM 866 N N . ASN A 1 117 ? 16.669 -1.724 8.738 1.00 93.25 117 ASN A N 1
ATOM 867 C CA . ASN A 1 117 ? 17.043 -1.119 7.463 1.00 93.25 117 ASN A CA 1
ATOM 868 C C . ASN A 1 117 ? 15.912 -1.170 6.430 1.00 93.25 117 ASN A C 1
ATOM 870 O O . ASN A 1 117 ? 15.903 -0.312 5.551 1.00 93.25 117 ASN A O 1
ATOM 874 N N . MET A 1 118 ? 14.916 -2.057 6.566 1.00 93.50 118 MET A N 1
ATOM 875 C CA . MET A 1 118 ? 13.720 -2.051 5.712 1.00 93.50 118 MET A CA 1
ATOM 876 C C . MET A 1 118 ? 13.032 -0.675 5.672 1.00 93.50 118 MET A C 1
ATOM 878 O O . MET A 1 118 ? 12.626 -0.216 4.606 1.00 93.50 118 MET A O 1
ATOM 882 N N . VAL A 1 119 ? 12.983 0.045 6.803 1.00 90.00 119 VAL A N 1
ATOM 883 C CA . VAL A 1 119 ? 12.381 1.389 6.890 1.00 90.00 119 VAL A CA 1
ATOM 884 C C . VAL A 1 119 ? 13.249 2.421 6.167 1.00 90.00 119 VAL A C 1
ATOM 886 O O . VAL A 1 119 ? 12.748 3.336 5.510 1.00 90.00 119 VAL A O 1
ATOM 889 N N . LYS A 1 120 ? 14.576 2.277 6.251 1.00 90.06 120 LYS A N 1
ATOM 890 C CA . LYS A 1 120 ? 15.512 3.117 5.497 1.00 90.06 120 LYS A CA 1
ATOM 891 C C . LYS A 1 120 ? 15.351 2.874 3.997 1.00 90.06 120 LYS A C 1
ATOM 893 O O . LYS A 1 120 ? 15.230 3.838 3.246 1.00 90.06 120 LYS A O 1
ATOM 898 N N . THR A 1 121 ? 15.289 1.617 3.572 1.00 93.00 121 THR A N 1
ATOM 899 C CA . THR A 1 121 ? 15.097 1.229 2.171 1.00 93.00 121 THR A CA 1
ATOM 900 C C . THR A 1 121 ? 13.768 1.755 1.624 1.00 93.00 121 THR A C 1
ATOM 902 O O . THR A 1 121 ? 13.762 2.356 0.551 1.00 93.00 121 THR A O 1
ATOM 905 N N . ALA A 1 122 ? 12.673 1.665 2.390 1.00 89.19 122 ALA A N 1
ATOM 906 C CA . ALA A 1 122 ? 11.382 2.259 2.033 1.00 89.19 122 ALA A CA 1
ATOM 907 C C . ALA A 1 122 ? 11.483 3.772 1.743 1.00 89.19 122 ALA A C 1
ATOM 909 O O . ALA A 1 122 ? 10.975 4.254 0.729 1.00 89.19 122 ALA A O 1
ATOM 910 N N . ASN A 1 123 ? 12.206 4.524 2.583 1.00 84.12 123 ASN A N 1
ATOM 911 C CA . ASN A 1 123 ? 12.435 5.957 2.360 1.00 84.12 123 ASN A CA 1
ATOM 912 C C . ASN A 1 123 ? 13.283 6.237 1.105 1.00 84.12 123 ASN A C 1
ATOM 914 O O . ASN A 1 123 ? 13.040 7.219 0.400 1.00 84.12 123 ASN A O 1
ATOM 918 N N . VAL A 1 124 ? 14.264 5.383 0.801 1.00 86.81 124 VAL A N 1
ATOM 919 C CA . VAL A 1 124 ? 15.094 5.524 -0.407 1.00 86.81 124 VAL A CA 1
ATOM 920 C C . VAL A 1 124 ? 14.281 5.244 -1.675 1.00 86.81 124 VAL A C 1
ATOM 922 O O . VAL A 1 124 ? 14.433 5.977 -2.653 1.00 86.81 124 VAL A O 1
ATOM 925 N N . ILE A 1 125 ? 13.377 4.255 -1.660 1.00 86.25 125 ILE A N 1
ATOM 926 C CA . ILE A 1 125 ? 12.458 3.976 -2.779 1.00 86.25 125 ILE A CA 1
ATOM 927 C C . ILE A 1 125 ? 11.651 5.230 -3.134 1.00 86.25 125 ILE A C 1
ATOM 929 O O . ILE A 1 125 ? 11.622 5.633 -4.298 1.00 86.25 125 ILE A O 1
ATOM 933 N N . ARG A 1 126 ? 11.072 5.906 -2.133 1.00 77.88 126 ARG A N 1
ATOM 934 C CA . ARG A 1 126 ? 10.361 7.177 -2.337 1.00 77.88 126 ARG A CA 1
ATOM 935 C C . ARG A 1 126 ? 11.256 8.231 -2.990 1.00 77.88 126 ARG A C 1
ATOM 937 O O . ARG A 1 126 ? 10.857 8.852 -3.977 1.00 77.88 126 ARG A O 1
ATOM 944 N N . PHE A 1 127 ? 12.446 8.456 -2.432 1.00 74.88 127 PHE A N 1
ATOM 945 C CA . PHE A 1 127 ? 13.363 9.488 -2.919 1.00 74.88 127 PHE A CA 1
ATOM 946 C C . PHE A 1 127 ? 13.785 9.246 -4.373 1.00 74.88 127 PHE A C 1
ATOM 948 O O . PHE A 1 127 ? 13.927 10.195 -5.143 1.00 74.88 127 PHE A O 1
ATOM 955 N N . GLN A 1 128 ? 13.942 7.981 -4.766 1.00 79.25 128 GLN A N 1
ATOM 956 C CA . GLN A 1 128 ? 14.284 7.600 -6.132 1.00 79.25 128 GLN A CA 1
ATOM 957 C C . GLN A 1 128 ? 13.197 8.015 -7.131 1.00 79.25 128 GLN A C 1
ATOM 959 O O . GLN A 1 128 ? 13.520 8.596 -8.168 1.00 79.25 128 GLN A O 1
ATOM 964 N N . CYS A 1 129 ? 11.922 7.761 -6.817 1.00 73.81 129 CYS A N 1
ATOM 965 C CA . CYS A 1 129 ? 10.807 8.189 -7.661 1.00 73.81 129 CYS A CA 1
ATOM 966 C C . CYS A 1 129 ? 10.714 9.718 -7.720 1.00 73.81 129 CYS A C 1
ATOM 968 O O . CYS A 1 129 ? 10.713 10.281 -8.811 1.00 73.81 129 CYS A O 1
ATOM 970 N N . ALA A 1 130 ? 10.738 10.397 -6.570 1.00 70.19 130 ALA A N 1
ATOM 971 C CA . ALA A 1 130 ? 10.665 11.859 -6.517 1.00 70.19 130 ALA A CA 1
ATOM 972 C C . ALA A 1 130 ? 11.796 12.529 -7.319 1.00 70.19 130 ALA A C 1
ATOM 974 O O . ALA A 1 130 ? 11.552 13.431 -8.114 1.00 70.19 130 ALA A O 1
ATOM 975 N N . THR A 1 131 ? 13.029 12.040 -7.169 1.00 70.31 131 THR A N 1
ATOM 976 C CA . THR A 1 131 ? 14.200 12.573 -7.877 1.00 70.31 131 THR A CA 1
ATOM 977 C C . THR A 1 131 ? 14.107 12.337 -9.381 1.00 70.31 131 THR A C 1
ATOM 979 O O . THR A 1 131 ? 14.393 13.245 -10.157 1.00 70.31 131 THR A O 1
ATOM 982 N N . CYS A 1 132 ? 13.671 11.146 -9.804 1.00 70.44 132 CYS A N 1
ATOM 983 C CA . CYS A 1 132 ? 13.494 10.832 -11.220 1.00 70.44 132 CYS A CA 1
ATOM 984 C C . CYS A 1 132 ? 12.481 11.777 -11.881 1.00 70.44 132 CYS A C 1
ATOM 986 O O . CYS A 1 132 ? 12.747 12.279 -12.970 1.00 70.44 132 CYS A O 1
ATOM 988 N N . HIS A 1 133 ? 11.371 12.077 -11.204 1.00 67.81 133 HIS A N 1
ATOM 989 C CA . HIS A 1 133 ? 10.348 12.985 -11.724 1.00 67.81 133 HIS A CA 1
ATOM 990 C C . HIS A 1 133 ? 10.740 14.469 -11.623 1.00 67.81 133 HIS A C 1
ATOM 992 O O . HIS A 1 133 ? 10.421 15.233 -12.531 1.00 67.81 133 HIS A O 1
ATOM 998 N N . ALA A 1 134 ? 11.507 14.875 -10.606 1.00 64.69 134 ALA A N 1
ATOM 999 C CA . ALA A 1 134 ? 12.027 16.240 -10.489 1.00 64.69 134 ALA A CA 1
ATOM 1000 C C . ALA A 1 134 ? 13.095 16.570 -11.550 1.00 64.69 134 ALA A C 1
ATOM 1002 O O . ALA A 1 134 ? 13.132 17.682 -12.071 1.00 64.69 134 ALA A O 1
ATOM 1003 N N . GLN A 1 135 ? 13.961 15.609 -11.887 1.00 59.62 135 GLN A N 1
ATOM 1004 C CA . GLN A 1 135 ? 15.043 15.792 -12.866 1.00 59.62 135 GLN A CA 1
ATOM 1005 C C . GLN A 1 135 ? 14.565 15.713 -14.324 1.00 59.62 135 GLN A C 1
ATOM 1007 O O . GLN A 1 135 ? 15.224 16.253 -15.208 1.00 59.62 135 GLN A O 1
ATOM 1012 N N . ASN A 1 136 ? 13.428 15.060 -14.577 1.00 52.00 136 ASN A N 1
ATOM 1013 C CA . ASN A 1 136 ? 12.920 14.765 -15.921 1.00 52.00 136 ASN A CA 1
ATOM 1014 C C . ASN A 1 136 ? 11.595 15.469 -16.245 1.00 52.00 136 ASN A C 1
ATOM 1016 O O . ASN A 1 136 ? 10.840 15.003 -17.102 1.00 52.00 136 ASN A O 1
ATOM 1020 N N . SER A 1 137 ? 11.321 16.615 -15.614 1.00 48.25 137 SER A N 1
ATOM 1021 C CA . SER A 1 137 ? 10.105 17.425 -15.811 1.00 48.25 137 SER A CA 1
ATOM 1022 C C . SER A 1 137 ? 9.869 17.915 -17.256 1.00 48.25 137 SER A C 1
ATOM 1024 O O . SER A 1 137 ? 8.850 18.544 -17.524 1.00 48.25 137 SER A O 1
ATOM 1026 N N . GLY A 1 138 ? 10.754 17.582 -18.208 1.00 40.47 138 GLY A N 1
ATOM 1027 C CA . GLY A 1 138 ? 10.605 17.856 -19.643 1.00 40.47 138 GLY A CA 1
ATOM 1028 C C . GLY A 1 138 ? 10.595 16.643 -20.591 1.00 40.47 138 GLY A C 1
ATOM 1029 O O . GLY A 1 138 ? 10.302 16.829 -21.769 1.00 40.47 138 GLY A O 1
ATOM 1030 N N . THR A 1 139 ? 10.895 15.411 -20.152 1.00 41.03 139 THR A N 1
ATOM 1031 C CA . THR A 1 139 ? 11.076 14.249 -21.065 1.00 41.03 139 THR A CA 1
ATOM 1032 C C . THR A 1 139 ? 9.961 13.201 -20.997 1.00 41.03 139 THR A C 1
ATOM 1034 O O . THR A 1 139 ? 9.821 12.389 -21.912 1.00 41.03 139 THR A O 1
ATOM 1037 N N . ALA A 1 140 ? 9.093 13.258 -19.983 1.00 38.38 140 ALA A N 1
ATOM 1038 C CA . ALA A 1 140 ? 7.945 12.365 -19.825 1.00 38.38 140 ALA A CA 1
ATOM 1039 C C . ALA A 1 140 ? 6.599 13.112 -19.933 1.00 38.38 140 ALA A C 1
ATOM 1041 O O . ALA A 1 140 ? 5.798 13.139 -19.007 1.00 38.38 140 ALA A O 1
ATOM 1042 N N . GLY A 1 141 ? 6.339 13.722 -21.094 1.00 38.97 141 GLY A N 1
ATOM 1043 C CA . GLY A 1 141 ? 4.976 14.029 -21.550 1.00 38.97 141 GLY A CA 1
ATOM 1044 C C . GLY A 1 141 ? 4.159 15.049 -20.746 1.00 38.97 141 GLY A C 1
ATOM 1045 O O . GLY A 1 141 ? 2.939 14.931 -20.753 1.00 38.97 141 GLY A O 1
ATOM 1046 N N . ASN A 1 142 ? 4.778 16.034 -20.082 1.00 39.56 142 ASN A N 1
ATOM 1047 C CA . ASN A 1 142 ? 4.080 17.072 -19.294 1.00 39.56 142 ASN A CA 1
ATOM 1048 C C . ASN A 1 142 ? 3.135 16.528 -18.203 1.00 39.56 142 ASN A C 1
ATOM 1050 O O . ASN A 1 142 ? 2.265 17.247 -17.710 1.00 39.56 142 ASN A O 1
ATOM 1054 N N . VAL A 1 143 ? 3.294 15.264 -17.815 1.00 43.09 143 VAL A N 1
ATOM 1055 C CA . VAL A 1 143 ? 2.539 14.685 -16.713 1.00 43.09 143 VAL A CA 1
ATOM 1056 C C . VAL A 1 143 ? 3.276 15.038 -15.434 1.00 43.09 143 VAL A C 1
ATOM 1058 O O . VAL A 1 143 ? 4.253 14.384 -15.071 1.00 43.09 143 VAL A O 1
ATOM 1061 N N . ASP A 1 144 ? 2.813 16.096 -14.772 1.00 47.75 144 ASP A N 1
ATOM 1062 C CA . ASP A 1 144 ? 3.230 16.388 -13.406 1.00 47.75 144 ASP A CA 1
ATOM 1063 C C . ASP A 1 144 ? 2.990 15.141 -12.550 1.00 47.75 144 ASP A C 1
ATOM 1065 O O . ASP A 1 144 ? 1.914 14.529 -12.606 1.00 47.75 144 ASP A O 1
ATOM 1069 N N . TRP A 1 145 ? 4.002 14.759 -11.773 1.00 42.34 145 TRP A N 1
ATOM 1070 C CA . TRP A 1 145 ? 3.891 13.666 -10.824 1.00 42.34 145 TRP A CA 1
ATOM 1071 C C . TRP A 1 145 ? 2.661 13.886 -9.957 1.00 42.34 145 TRP A C 1
ATOM 1073 O O . TRP A 1 145 ? 1.890 12.944 -9.823 1.00 42.34 145 TRP A O 1
ATOM 1083 N N . ASP A 1 146 ? 2.393 15.122 -9.526 1.00 43.69 146 ASP A N 1
ATOM 1084 C CA . ASP A 1 146 ? 1.249 15.509 -8.697 1.00 43.69 146 ASP A CA 1
ATOM 1085 C C . ASP A 1 146 ? -0.106 15.476 -9.425 1.00 43.69 146 ASP A C 1
ATOM 1087 O O . ASP A 1 146 ? -1.144 15.310 -8.783 1.00 43.69 146 ASP A O 1
ATOM 1091 N N . ASN A 1 147 ? -0.129 15.461 -10.761 1.00 38.62 147 ASN A N 1
ATOM 1092 C CA . ASN A 1 147 ? -1.363 15.312 -11.544 1.00 38.62 147 ASN A CA 1
ATOM 1093 C C . ASN A 1 147 ? -1.877 13.859 -11.612 1.00 38.62 147 ASN A C 1
ATOM 1095 O O . ASN A 1 147 ? -3.050 13.636 -11.903 1.00 38.62 147 ASN A O 1
ATOM 1099 N N . ILE A 1 148 ? -1.046 12.850 -11.310 1.00 36.72 148 ILE A N 1
ATOM 1100 C CA . ILE A 1 148 ? -1.456 11.424 -11.292 1.00 36.72 148 ILE A CA 1
ATOM 1101 C C . ILE A 1 148 ? -2.306 11.087 -10.043 1.00 36.72 148 ILE A C 1
ATOM 1103 O O . ILE A 1 148 ? -3.110 10.152 -10.048 1.00 36.72 148 ILE A O 1
ATOM 1107 N N . PHE A 1 149 ? -2.132 11.867 -8.975 1.00 42.50 149 PHE A N 1
ATOM 1108 C CA . PHE A 1 149 ? -2.845 11.850 -7.694 1.00 42.50 149 PHE A CA 1
ATOM 1109 C C . PHE A 1 149 ? -2.522 13.181 -6.988 1.00 42.50 149 PHE A C 1
ATOM 1111 O O . PHE A 1 149 ? -1.376 13.407 -6.616 1.00 42.50 149 PHE A O 1
ATOM 1118 N N . LYS A 1 150 ? -3.517 14.048 -6.786 1.00 37.78 150 LYS A N 1
ATOM 1119 C CA . LYS A 1 150 ? -3.390 15.422 -6.240 1.00 37.78 150 LYS A CA 1
ATOM 1120 C C . LYS A 1 150 ? -2.851 15.555 -4.797 1.00 37.78 150 LYS A C 1
ATOM 1122 O O . LYS A 1 150 ? -3.004 16.606 -4.189 1.00 37.78 150 LYS A O 1
ATOM 1127 N N . TYR A 1 151 ? -2.299 14.501 -4.205 1.00 46.25 151 TYR A N 1
ATOM 1128 C CA . TYR A 1 151 ? -1.900 14.488 -2.800 1.00 46.25 151 TYR A CA 1
ATOM 1129 C C . TYR A 1 151 ? -0.404 14.802 -2.662 1.00 46.25 151 TYR A C 1
ATOM 1131 O O . TYR A 1 151 ? 0.434 13.918 -2.849 1.00 46.25 151 TYR A O 1
ATOM 1139 N N . ASP A 1 152 ? -0.088 16.062 -2.345 1.00 49.22 152 ASP A N 1
ATOM 1140 C CA . ASP A 1 152 ? 1.230 16.480 -1.859 1.00 49.22 152 ASP A CA 1
ATOM 1141 C C . ASP A 1 152 ? 1.368 16.073 -0.381 1.00 49.22 152 ASP A C 1
ATOM 1143 O O . ASP A 1 152 ? 0.624 16.511 0.501 1.00 49.22 152 ASP A O 1
ATOM 1147 N N . TRP A 1 153 ? 2.332 15.194 -0.109 1.00 48.12 153 TRP A N 1
ATOM 1148 C CA . TRP A 1 153 ? 2.580 14.642 1.220 1.00 48.12 153 TRP A CA 1
ATOM 1149 C C . TRP A 1 153 ? 3.100 15.660 2.230 1.00 48.12 153 TRP A C 1
ATOM 1151 O O . TRP A 1 153 ? 2.777 15.565 3.415 1.00 48.12 153 TRP A O 1
ATOM 1161 N N . GLU A 1 154 ? 3.884 16.645 1.794 1.00 50.03 154 GLU A N 1
ATOM 1162 C CA . GLU A 1 154 ? 4.290 17.724 2.689 1.00 50.03 154 GLU A CA 1
ATOM 1163 C C . GLU A 1 154 ? 3.106 18.621 3.035 1.00 50.03 154 GLU A C 1
ATOM 1165 O O . GLU A 1 154 ? 3.003 19.089 4.171 1.00 50.03 154 GLU A O 1
ATOM 1170 N N . GLU A 1 155 ? 2.204 18.837 2.080 1.00 56.91 155 GLU A N 1
ATOM 1171 C CA . GLU A 1 155 ? 0.983 19.608 2.286 1.00 56.91 155 GLU A CA 1
ATOM 1172 C C . GLU A 1 155 ? 0.025 18.897 3.249 1.00 56.91 155 GLU A C 1
ATOM 1174 O O . GLU A 1 155 ? -0.460 19.523 4.190 1.00 56.91 155 GLU A O 1
ATOM 1179 N N . ILE A 1 156 ? -0.171 17.580 3.112 1.00 54.19 156 ILE A N 1
ATOM 1180 C CA . ILE A 1 156 ? -1.008 16.785 4.028 1.00 54.19 156 ILE A CA 1
ATOM 1181 C C . ILE A 1 156 ? -0.427 16.777 5.438 1.00 54.19 156 ILE A C 1
ATOM 1183 O O . ILE A 1 156 ? -1.160 17.001 6.398 1.00 54.19 156 ILE A O 1
ATOM 1187 N N . ALA A 1 157 ? 0.885 16.581 5.594 1.00 53.25 157 ALA A N 1
ATOM 1188 C CA . ALA A 1 157 ? 1.515 16.627 6.909 1.00 53.25 157 ALA A CA 1
ATOM 1189 C C . ALA A 1 157 ? 1.392 18.023 7.550 1.00 53.25 157 ALA A C 1
ATOM 1191 O O . ALA A 1 157 ? 1.068 18.126 8.735 1.00 53.25 157 ALA A O 1
ATOM 1192 N N . LYS A 1 158 ? 1.602 19.104 6.782 1.00 58.06 158 LYS A N 1
ATOM 1193 C CA . LYS A 1 158 ? 1.401 20.490 7.249 1.00 58.06 158 LYS A CA 1
ATOM 1194 C C . LYS A 1 158 ? -0.061 20.740 7.630 1.00 58.06 158 LYS A C 1
ATOM 1196 O O . LYS A 1 158 ? -0.314 21.303 8.690 1.00 58.06 158 LYS A O 1
ATOM 1201 N N . HIS A 1 159 ? -1.005 20.260 6.824 1.00 63.09 159 HIS A N 1
ATOM 1202 C CA . HIS A 1 159 ? -2.440 20.369 7.074 1.00 63.09 159 HIS A CA 1
ATOM 1203 C C . HIS A 1 159 ? -2.856 19.606 8.340 1.00 63.09 159 HIS A C 1
ATOM 1205 O O . HIS A 1 159 ? -3.487 20.173 9.228 1.00 63.09 159 HIS A O 1
ATOM 1211 N N . CYS A 1 160 ? -2.419 18.354 8.486 1.00 59.06 160 CYS A N 1
ATOM 1212 C CA . CYS A 1 160 ? -2.704 17.522 9.652 1.00 59.06 160 CYS A CA 1
ATOM 1213 C C . CYS A 1 160 ? -2.134 18.087 10.960 1.00 59.06 160 CYS A C 1
ATOM 1215 O O . CYS A 1 160 ? -2.693 17.821 12.021 1.00 59.06 160 CYS A O 1
ATOM 1217 N N . ASN A 1 161 ? -1.030 18.838 10.902 1.00 58.91 161 ASN A N 1
ATOM 1218 C CA . ASN A 1 161 ? -0.424 19.487 12.067 1.00 58.91 161 ASN A CA 1
ATOM 1219 C C . ASN A 1 161 ? -0.969 20.915 12.316 1.00 58.91 161 ASN A C 1
ATOM 1221 O O . ASN A 1 161 ? -0.440 21.615 13.179 1.00 58.91 161 ASN A O 1
ATOM 1225 N N . GLY A 1 162 ? -1.984 21.367 11.570 1.00 63.62 162 GLY A N 1
ATOM 1226 C CA . GLY A 1 162 ? -2.610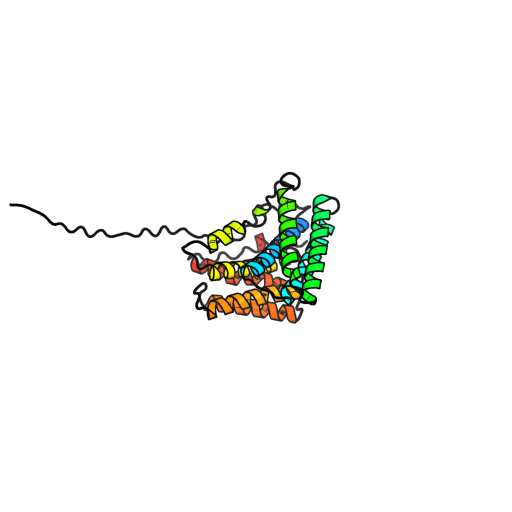 22.678 11.761 1.00 63.62 162 GLY A CA 1
ATOM 1227 C C . GLY A 1 162 ? -3.416 22.782 13.063 1.00 63.62 162 GLY A C 1
ATOM 1228 O O . GLY A 1 162 ? -3.922 21.784 13.572 1.00 63.62 162 GLY A O 1
ATOM 1229 N N . GLU A 1 163 ? -3.585 24.005 13.581 1.00 55.56 163 GLU A N 1
ATOM 1230 C CA . GLU A 1 163 ? -4.162 24.290 14.913 1.00 55.56 163 GLU A CA 1
ATOM 1231 C C . GLU A 1 163 ? -5.599 23.771 15.137 1.00 55.56 163 GLU A C 1
ATOM 1233 O O . GLU A 1 163 ? -6.041 23.669 16.279 1.00 55.56 163 GLU A O 1
ATOM 1238 N N . GLN A 1 164 ? -6.334 23.424 14.074 1.00 65.25 164 GLN A N 1
ATOM 1239 C CA . GLN A 1 164 ? -7.724 22.948 14.145 1.00 65.25 164 GLN A CA 1
ATOM 1240 C C . GLN A 1 164 ? -7.882 21.436 13.928 1.00 65.25 164 GLN A C 1
ATOM 1242 O O . GLN A 1 164 ? -9.002 20.924 13.945 1.00 65.25 164 GLN A O 1
ATOM 1247 N N . HIS A 1 165 ? -6.786 20.705 13.723 1.00 67.06 165 HIS A N 1
ATOM 1248 C CA . HIS A 1 165 ? -6.827 19.280 13.416 1.00 67.06 165 HIS A CA 1
ATOM 1249 C C . HIS A 1 165 ? -6.207 18.462 14.541 1.00 67.06 165 HIS A C 1
ATOM 1251 O O . HIS A 1 165 ? -5.228 18.865 15.161 1.00 67.06 165 HIS A O 1
ATOM 1257 N N . ASN A 1 166 ? -6.760 17.275 14.797 1.00 79.19 166 ASN A N 1
ATOM 1258 C CA . ASN A 1 166 ? -6.057 16.286 15.600 1.00 79.19 166 ASN A CA 1
ATOM 1259 C C . ASN A 1 166 ? -5.034 15.570 14.694 1.00 79.19 166 ASN A C 1
ATOM 1261 O O . ASN A 1 166 ? -5.456 14.836 13.790 1.00 79.19 166 ASN A O 1
ATOM 1265 N N . PRO A 1 167 ? -3.713 15.728 14.919 1.00 79.94 167 PRO A N 1
ATOM 1266 C CA . PRO A 1 167 ? -2.711 15.201 13.994 1.00 79.94 167 PRO A CA 1
ATOM 1267 C C . PRO A 1 167 ? -2.724 13.676 13.905 1.00 79.94 167 PRO A C 1
ATOM 1269 O O . PRO A 1 167 ? -2.470 13.114 12.842 1.00 79.94 167 PRO A O 1
ATOM 1272 N N . TYR A 1 168 ? -3.058 13.000 15.007 1.00 83.69 168 TYR A N 1
ATOM 1273 C CA . TYR A 1 168 ? -3.161 11.547 15.042 1.00 83.69 168 TYR A CA 1
ATOM 1274 C C . TYR A 1 168 ? -4.327 11.047 14.191 1.00 83.69 168 TYR A C 1
ATOM 1276 O O . TYR A 1 168 ? -4.156 10.154 13.358 1.00 83.69 168 TYR A O 1
ATOM 1284 N N . LEU A 1 169 ? -5.508 11.643 14.376 1.00 81.81 169 LEU A N 1
ATOM 1285 C CA . LEU A 1 169 ? -6.691 11.289 13.601 1.00 81.81 169 LEU A CA 1
ATOM 1286 C C . LEU A 1 169 ? -6.468 11.558 12.110 1.00 81.81 169 LEU A C 1
ATOM 1288 O O . LEU A 1 169 ? -6.778 10.705 11.284 1.00 81.81 169 LEU A O 1
ATOM 1292 N N . CYS A 1 170 ? -5.874 12.702 11.767 1.00 79.12 170 CYS A N 1
ATOM 1293 C CA . CYS A 1 170 ? -5.592 13.063 10.381 1.00 79.12 170 CYS A CA 1
ATOM 1294 C C . CYS A 1 170 ? -4.627 12.071 9.708 1.00 79.12 170 CYS A C 1
ATOM 1296 O O . CYS A 1 170 ? -4.946 11.534 8.648 1.00 79.12 170 CYS A O 1
ATOM 1298 N N . ARG A 1 171 ? -3.505 11.725 10.360 1.00 82.00 171 ARG A N 1
ATOM 1299 C CA . ARG A 1 171 ? -2.560 10.705 9.858 1.00 82.00 171 ARG A CA 1
ATOM 1300 C C . ARG A 1 171 ? -3.189 9.317 9.762 1.00 82.00 171 ARG A C 1
ATOM 1302 O O . ARG A 1 171 ? -2.901 8.576 8.829 1.00 82.00 171 ARG A O 1
ATOM 1309 N N . SER A 1 172 ? -4.076 8.968 10.692 1.00 86.94 172 SER A N 1
ATOM 1310 C CA . SER A 1 172 ? -4.820 7.703 10.653 1.00 86.94 172 SER A CA 1
ATOM 1311 C C . SER A 1 172 ? -5.757 7.648 9.449 1.00 86.94 172 SER A C 1
ATOM 1313 O O . SER A 1 172 ? -5.766 6.663 8.717 1.00 86.94 172 SER A O 1
ATOM 1315 N N . MET A 1 173 ? -6.505 8.720 9.184 1.00 82.06 173 MET A N 1
ATOM 1316 C CA . MET A 1 173 ? -7.376 8.786 8.007 1.00 82.06 173 MET A CA 1
ATOM 1317 C C . MET A 1 173 ? -6.582 8.786 6.708 1.00 82.06 173 MET A C 1
ATOM 1319 O O . MET A 1 173 ? -6.986 8.140 5.742 1.00 82.06 173 MET A O 1
ATOM 1323 N N . ASN A 1 174 ? -5.416 9.426 6.713 1.00 78.50 174 ASN A N 1
ATOM 1324 C CA . ASN A 1 174 ? -4.489 9.366 5.601 1.00 78.50 174 ASN A CA 1
ATOM 1325 C C . ASN A 1 174 ? -3.976 7.939 5.346 1.00 78.50 174 ASN A C 1
ATOM 1327 O O . ASN A 1 174 ? -4.027 7.456 4.218 1.00 78.50 174 ASN A O 1
ATOM 1331 N N . GLY A 1 175 ? -3.548 7.221 6.387 1.00 84.75 175 GLY A N 1
ATOM 1332 C CA . GLY A 1 175 ? -3.098 5.838 6.233 1.00 84.75 175 GLY A CA 1
ATOM 1333 C C . GLY A 1 175 ? -4.186 4.912 5.703 1.00 84.75 175 GLY A C 1
ATOM 1334 O O . GLY A 1 175 ? -3.927 4.089 4.825 1.00 84.75 175 GLY A O 1
ATOM 1335 N N . MET A 1 176 ? -5.425 5.125 6.143 1.00 86.00 176 MET A N 1
ATOM 1336 C CA . MET A 1 176 ? -6.581 4.398 5.636 1.00 86.00 176 MET A CA 1
ATOM 1337 C C . MET A 1 176 ? -6.837 4.721 4.153 1.00 86.00 176 MET A C 1
ATOM 1339 O O . MET A 1 176 ? -7.023 3.808 3.349 1.00 86.00 176 MET A O 1
ATOM 1343 N N . LEU A 1 177 ? -6.785 6.001 3.763 1.00 80.75 177 LEU A N 1
ATOM 1344 C CA . LEU A 1 177 ? -6.914 6.433 2.367 1.00 80.75 177 LEU A CA 1
ATOM 1345 C C . LEU A 1 177 ? -5.817 5.837 1.475 1.00 80.75 177 LEU A C 1
ATOM 1347 O O . LEU A 1 177 ? -6.114 5.370 0.376 1.00 80.75 177 LEU A O 1
ATOM 1351 N N . SER A 1 178 ? -4.571 5.810 1.945 1.00 85.00 178 SER A N 1
ATOM 1352 C CA . SER A 1 178 ? -3.455 5.199 1.222 1.00 85.00 178 SER A CA 1
ATOM 1353 C C . SER A 1 178 ? -3.677 3.700 1.017 1.00 85.00 178 SER A C 1
ATOM 1355 O O . SER A 1 178 ? -3.525 3.218 -0.108 1.00 85.00 178 SER A O 1
ATOM 1357 N N . ALA A 1 179 ? -4.093 2.963 2.055 1.00 89.69 179 ALA A N 1
ATOM 1358 C CA . ALA A 1 179 ? -4.402 1.536 1.945 1.00 89.69 179 ALA A CA 1
ATOM 1359 C C . ALA A 1 179 ? -5.515 1.269 0.912 1.00 89.69 179 ALA A C 1
ATOM 1361 O O . ALA A 1 179 ? -5.380 0.383 0.065 1.00 89.69 179 ALA A O 1
ATOM 1362 N N . TYR A 1 180 ? -6.568 2.092 0.894 1.00 83.88 180 TYR A N 1
ATOM 1363 C CA . TYR A 1 180 ? -7.593 2.034 -0.154 1.00 83.88 180 TYR A CA 1
ATOM 1364 C C . TYR A 1 180 ? -7.052 2.356 -1.545 1.00 83.88 180 TYR A C 1
ATOM 1366 O O . TYR A 1 180 ? -7.386 1.668 -2.512 1.00 83.88 180 TYR A O 1
ATOM 1374 N N . GLY A 1 181 ? -6.216 3.389 -1.656 1.00 82.00 181 GLY A N 1
ATOM 1375 C CA . GLY A 1 181 ? -5.572 3.778 -2.906 1.00 82.00 181 GLY A CA 1
ATOM 1376 C C . GLY A 1 181 ? -4.757 2.633 -3.501 1.00 82.00 181 GLY A C 1
ATOM 1377 O O . GLY A 1 181 ? -4.834 2.388 -4.707 1.00 82.00 181 GLY A O 1
ATOM 1378 N N . TYR A 1 182 ? -4.045 1.877 -2.662 1.00 89.75 182 TYR A N 1
ATOM 1379 C CA . TYR A 1 182 ? -3.362 0.658 -3.083 1.00 89.75 182 TYR A CA 1
ATOM 1380 C C . TYR A 1 182 ? -4.343 -0.377 -3.648 1.00 89.75 182 TYR A C 1
ATOM 1382 O O . TYR A 1 182 ? -4.161 -0.805 -4.786 1.00 89.75 182 TYR A O 1
ATOM 1390 N N . LEU A 1 183 ? -5.402 -0.736 -2.910 1.00 89.06 183 LEU A N 1
ATOM 1391 C CA . LEU A 1 183 ? -6.365 -1.765 -3.334 1.00 89.06 183 LEU A CA 1
ATOM 1392 C C . LEU A 1 183 ? -7.047 -1.418 -4.666 1.00 89.06 183 LEU A C 1
ATOM 1394 O O . LEU A 1 183 ? -7.135 -2.261 -5.558 1.00 89.06 183 LEU A O 1
ATOM 1398 N N . LEU A 1 184 ? -7.493 -0.169 -4.819 1.00 84.88 184 LEU A N 1
ATOM 1399 C CA . LEU A 1 184 ? -8.151 0.305 -6.036 1.00 84.88 184 LEU A CA 1
ATOM 1400 C C . LEU A 1 184 ? -7.197 0.290 -7.234 1.00 84.88 184 LEU A C 1
ATOM 1402 O O . LEU A 1 184 ? -7.525 -0.244 -8.289 1.00 84.88 184 LEU A O 1
ATOM 1406 N N . THR A 1 185 ? -6.001 0.858 -7.074 1.00 83.31 185 THR A N 1
ATOM 1407 C CA . THR A 1 185 ? -5.041 0.946 -8.183 1.00 83.31 185 THR A CA 1
ATOM 1408 C C . THR A 1 185 ? -4.449 -0.408 -8.556 1.00 83.31 185 THR A C 1
ATOM 1410 O O . THR A 1 185 ? -4.127 -0.609 -9.722 1.00 83.31 185 THR A O 1
ATOM 1413 N N . ALA A 1 186 ? -4.330 -1.341 -7.605 1.00 88.00 186 ALA A N 1
ATOM 1414 C CA . ALA A 1 186 ? -3.923 -2.717 -7.876 1.00 88.00 186 ALA A CA 1
ATOM 1415 C C . ALA A 1 186 ? -4.935 -3.407 -8.797 1.00 88.00 186 ALA A C 1
ATOM 1417 O O . ALA A 1 186 ? -4.554 -3.990 -9.810 1.00 88.00 1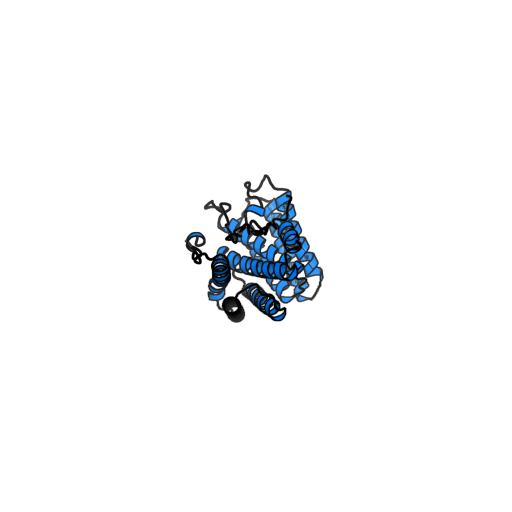86 ALA A O 1
ATOM 1418 N N . TYR A 1 187 ? -6.227 -3.271 -8.480 1.00 87.50 187 TYR A N 1
ATOM 1419 C CA . TYR A 1 187 ? -7.311 -3.796 -9.303 1.00 87.50 187 TYR A CA 1
ATOM 1420 C C . TYR A 1 187 ? -7.336 -3.155 -10.699 1.00 87.50 187 TYR A C 1
ATOM 1422 O O . TYR A 1 187 ? -7.377 -3.871 -11.698 1.00 87.50 187 TYR A O 1
ATOM 1430 N N . ASP A 1 188 ? -7.241 -1.822 -10.780 1.00 82.50 188 ASP A N 1
ATOM 1431 C CA . ASP A 1 188 ? -7.219 -1.093 -12.056 1.00 82.50 188 ASP A CA 1
ATOM 1432 C C . ASP A 1 188 ? -6.021 -1.501 -12.936 1.00 82.50 188 ASP A C 1
ATOM 1434 O O . ASP A 1 188 ? -6.136 -1.558 -14.158 1.00 82.50 188 ASP A O 1
ATOM 1438 N N . ALA A 1 189 ? -4.864 -1.783 -12.328 1.00 83.75 189 ALA A N 1
ATOM 1439 C CA . ALA A 1 189 ? -3.630 -2.149 -13.024 1.00 83.75 189 ALA A CA 1
ATOM 1440 C C . ALA A 1 189 ? -3.491 -3.654 -13.328 1.00 83.75 189 ALA A C 1
ATOM 1442 O O . ALA A 1 189 ? -2.451 -4.058 -13.859 1.00 83.75 189 ALA A O 1
ATOM 1443 N N . ASP A 1 190 ? -4.501 -4.464 -12.991 1.00 88.19 190 ASP A N 1
ATOM 1444 C CA . ASP A 1 190 ? -4.477 -5.932 -13.079 1.00 88.19 190 ASP A CA 1
ATOM 1445 C C . ASP A 1 190 ? -3.278 -6.551 -12.326 1.00 88.19 190 ASP A C 1
ATOM 1447 O O . ASP A 1 190 ? -2.510 -7.392 -12.810 1.00 88.19 190 ASP A O 1
ATOM 1451 N N . LEU A 1 191 ? -3.060 -6.053 -11.108 1.00 89.00 191 LEU A N 1
ATOM 1452 C CA . LEU A 1 191 ? -2.009 -6.491 -10.201 1.00 89.00 191 LEU A CA 1
ATOM 1453 C C . LEU A 1 191 ? -2.628 -7.223 -9.015 1.00 89.00 191 LEU A C 1
ATOM 1455 O O . LEU A 1 191 ? -3.163 -6.627 -8.085 1.00 89.00 191 LEU A O 1
ATOM 1459 N N . THR A 1 192 ? -2.519 -8.546 -9.043 1.00 90.25 192 THR A N 1
ATOM 1460 C CA . THR A 1 192 ? -3.031 -9.431 -7.999 1.00 90.25 192 THR A CA 1
ATOM 1461 C C . THR A 1 192 ? -1.920 -9.810 -7.022 1.00 90.25 192 THR A C 1
ATOM 1463 O O . THR A 1 192 ? -0.931 -10.434 -7.414 1.00 90.25 192 THR A O 1
ATOM 1466 N N . ASN A 1 193 ? -2.079 -9.468 -5.744 1.00 94.69 193 ASN A N 1
ATOM 1467 C CA . ASN A 1 193 ? -1.178 -9.892 -4.672 1.00 94.69 193 ASN A CA 1
ATOM 1468 C C . ASN A 1 193 ? -1.976 -10.155 -3.390 1.00 94.69 193 ASN A C 1
ATOM 1470 O O . ASN A 1 193 ? -2.280 -9.228 -2.648 1.00 94.69 193 ASN A O 1
ATOM 1474 N N . PHE A 1 194 ? -2.287 -11.424 -3.117 1.00 96.50 194 PHE A N 1
ATOM 1475 C CA . PHE A 1 194 ? -3.060 -11.818 -1.935 1.00 96.50 194 PHE A CA 1
ATOM 1476 C C . PHE A 1 194 ? -2.444 -11.326 -0.622 1.00 96.50 194 PHE A C 1
ATOM 1478 O O . PHE A 1 194 ? -3.157 -10.808 0.233 1.00 96.50 194 PHE A O 1
ATOM 1485 N N . ALA A 1 195 ? -1.121 -11.439 -0.469 1.00 97.19 195 ALA A N 1
ATOM 1486 C CA . ALA A 1 195 ? -0.447 -11.031 0.758 1.00 97.19 195 ALA A CA 1
ATOM 1487 C C . ALA A 1 195 ? -0.619 -9.530 1.007 1.00 97.19 195 ALA A C 1
ATOM 1489 O O . ALA A 1 195 ? -1.052 -9.129 2.081 1.00 97.19 195 ALA A O 1
ATOM 1490 N N . MET A 1 196 ? -0.352 -8.697 0.003 1.00 96.31 196 MET A N 1
ATOM 1491 C CA . MET A 1 196 ? -0.454 -7.249 0.168 1.00 96.31 196 MET A CA 1
ATOM 1492 C C . MET A 1 196 ? -1.913 -6.767 0.216 1.00 96.31 196 MET A C 1
ATOM 1494 O O . MET A 1 196 ? -2.225 -5.846 0.964 1.00 96.31 196 MET A O 1
ATOM 1498 N N . THR A 1 197 ? -2.842 -7.428 -0.486 1.00 96.06 197 THR A N 1
ATOM 1499 C CA . THR A 1 197 ? -4.286 -7.184 -0.322 1.00 96.06 197 THR A CA 1
ATOM 1500 C C . THR A 1 197 ? -4.736 -7.438 1.116 1.00 96.06 197 THR A C 1
ATOM 1502 O O . THR A 1 197 ? -5.461 -6.615 1.674 1.00 96.06 197 THR A O 1
ATOM 1505 N N . ARG A 1 198 ? -4.265 -8.525 1.741 1.00 97.38 198 ARG A N 1
ATOM 1506 C CA . ARG A 1 198 ? -4.520 -8.808 3.157 1.00 97.38 198 ARG A CA 1
ATOM 1507 C C . ARG A 1 198 ? -3.954 -7.717 4.059 1.00 97.38 198 ARG A C 1
ATOM 1509 O O . ARG A 1 198 ? -4.694 -7.186 4.873 1.00 97.38 198 ARG A O 1
ATOM 1516 N N . GLU A 1 199 ? -2.674 -7.373 3.912 1.00 97.00 199 GLU A N 1
ATOM 1517 C CA . GLU A 1 199 ? -2.025 -6.374 4.776 1.00 97.00 199 GLU A CA 1
ATOM 1518 C C . GLU A 1 199 ? -2.679 -4.987 4.648 1.00 97.00 199 GLU A C 1
ATOM 1520 O O . GLU A 1 199 ? -2.876 -4.307 5.652 1.00 97.00 199 GLU A O 1
ATOM 1525 N N . ALA A 1 200 ? -3.091 -4.576 3.443 1.00 94.75 200 ALA A N 1
ATOM 1526 C CA . ALA A 1 200 ? -3.831 -3.327 3.249 1.00 94.75 200 ALA A CA 1
ATOM 1527 C C . ALA A 1 200 ? -5.214 -3.357 3.927 1.00 94.75 200 ALA A C 1
ATOM 1529 O O . ALA A 1 200 ? -5.618 -2.374 4.547 1.00 94.75 200 ALA A O 1
ATOM 1530 N N . ALA A 1 201 ? -5.934 -4.477 3.834 1.00 95.50 201 ALA A N 1
ATOM 1531 C CA . ALA A 1 201 ? -7.230 -4.647 4.486 1.00 95.50 201 ALA A CA 1
ATOM 1532 C C . ALA A 1 201 ? -7.110 -4.700 6.021 1.00 95.50 201 ALA A C 1
ATOM 1534 O O . ALA A 1 201 ? -7.870 -4.034 6.723 1.00 95.50 201 ALA A O 1
ATOM 1535 N N . ASP A 1 202 ? -6.118 -5.422 6.545 1.00 96.56 202 ASP A N 1
ATOM 1536 C CA . ASP A 1 202 ? -5.821 -5.480 7.979 1.00 96.56 202 ASP A CA 1
ATOM 1537 C C . ASP A 1 202 ? -5.433 -4.094 8.527 1.00 96.56 202 ASP A C 1
ATOM 1539 O O . ASP A 1 202 ? -5.843 -3.734 9.632 1.00 96.56 202 ASP A O 1
ATOM 1543 N N . GLU A 1 203 ? -4.729 -3.270 7.744 1.00 94.62 203 GLU A N 1
ATOM 1544 C CA . GLU A 1 203 ? -4.387 -1.896 8.124 1.00 94.62 203 GLU A CA 1
ATOM 1545 C C . GLU A 1 203 ? -5.624 -0.991 8.245 1.00 94.62 203 GLU A C 1
ATOM 1547 O O . GLU A 1 203 ? -5.748 -0.225 9.205 1.00 94.62 203 GLU A O 1
ATOM 1552 N N . ILE A 1 204 ? -6.592 -1.128 7.334 1.00 93.00 204 ILE A N 1
ATOM 1553 C CA . ILE A 1 204 ? -7.887 -0.436 7.427 1.00 93.00 204 ILE A CA 1
ATOM 1554 C C . ILE A 1 204 ? -8.614 -0.834 8.718 1.00 93.00 204 ILE A C 1
ATOM 1556 O O . ILE A 1 204 ? -9.061 0.033 9.473 1.00 93.00 204 ILE A O 1
ATOM 1560 N N . VAL A 1 205 ? -8.700 -2.137 9.008 1.00 95.19 205 VAL A N 1
ATOM 1561 C CA . VAL A 1 205 ? -9.332 -2.653 10.235 1.00 95.19 205 VAL A CA 1
ATOM 1562 C C . VAL A 1 205 ? -8.635 -2.110 11.479 1.00 95.19 205 VAL A C 1
ATOM 1564 O O . VAL A 1 205 ? -9.301 -1.660 12.417 1.00 95.19 205 VAL A O 1
ATOM 1567 N N . ARG A 1 206 ? -7.298 -2.126 11.492 1.00 95.38 206 ARG A N 1
ATOM 1568 C CA . ARG A 1 206 ? -6.489 -1.615 12.600 1.00 95.38 206 ARG A CA 1
ATOM 1569 C C . ARG A 1 206 ? -6.796 -0.146 12.863 1.00 95.38 206 ARG A C 1
ATOM 1571 O O . ARG A 1 206 ? -7.057 0.208 14.009 1.00 95.38 206 ARG A O 1
ATOM 1578 N N . ILE A 1 207 ? -6.800 0.691 11.825 1.00 92.88 207 ILE A N 1
ATOM 1579 C CA . ILE A 1 207 ? -7.100 2.122 11.944 1.00 92.88 207 ILE A CA 1
ATOM 1580 C C . ILE A 1 207 ? -8.515 2.337 12.484 1.00 92.88 207 ILE A C 1
ATOM 1582 O O . ILE A 1 207 ? -8.681 3.047 13.472 1.00 92.88 207 ILE A O 1
ATOM 1586 N N . LEU A 1 208 ? -9.527 1.696 11.891 1.00 91.50 208 LEU A N 1
ATOM 1587 C CA . LEU A 1 208 ? -10.931 1.837 12.307 1.00 91.50 208 LEU A CA 1
ATOM 1588 C C . LEU A 1 208 ? -11.181 1.372 13.748 1.00 91.50 208 LEU A C 1
ATOM 1590 O O . LEU A 1 208 ? -12.042 1.923 14.438 1.00 91.50 208 LEU A O 1
ATOM 1594 N N . THR A 1 209 ? -10.443 0.359 14.200 1.00 92.81 209 THR A N 1
ATOM 1595 C CA . THR A 1 209 ? -10.499 -0.126 15.583 1.00 92.81 209 THR A CA 1
ATOM 1596 C C . THR A 1 209 ? -9.814 0.857 16.527 1.00 92.81 209 THR A C 1
ATOM 1598 O O . THR A 1 209 ? -10.362 1.213 17.568 1.00 92.81 209 THR A O 1
ATOM 1601 N N . ASP A 1 210 ? -8.622 1.319 16.161 1.00 92.12 210 ASP A N 1
ATOM 1602 C CA . ASP A 1 210 ? -7.801 2.175 17.005 1.00 92.12 210 ASP A CA 1
ATOM 1603 C C . ASP A 1 210 ? -8.432 3.558 17.226 1.00 92.12 210 ASP A C 1
ATOM 1605 O O . ASP A 1 210 ? -8.507 4.022 18.366 1.00 92.12 210 ASP A O 1
ATOM 1609 N N . ILE A 1 211 ? -8.989 4.175 16.176 1.00 88.50 211 ILE A N 1
ATOM 1610 C CA . ILE A 1 211 ? -9.684 5.463 16.317 1.00 88.50 211 ILE A CA 1
ATOM 1611 C C . ILE A 1 211 ? -10.894 5.355 17.253 1.00 88.50 211 ILE A C 1
ATOM 1613 O O . ILE A 1 211 ? -11.128 6.262 18.050 1.00 88.50 211 ILE A O 1
ATOM 1617 N N . LYS A 1 212 ? -11.611 4.222 17.225 1.00 88.94 212 LYS A N 1
ATOM 1618 C CA . LYS A 1 212 ? -12.729 3.946 18.134 1.00 88.94 212 LYS A CA 1
ATOM 1619 C C . LYS A 1 212 ? -12.250 3.806 19.574 1.00 88.94 212 LYS A C 1
ATOM 1621 O O . LYS A 1 212 ? -12.812 4.433 20.465 1.00 88.94 212 LYS A O 1
ATOM 1626 N N . VAL A 1 213 ? -11.210 3.005 19.809 1.00 90.75 213 VAL A N 1
ATOM 1627 C CA . VAL A 1 213 ? -10.645 2.796 21.155 1.00 90.75 213 VAL A CA 1
ATOM 1628 C C . VAL A 1 213 ? -10.159 4.113 21.763 1.00 90.75 213 VAL A C 1
ATOM 1630 O O . VAL A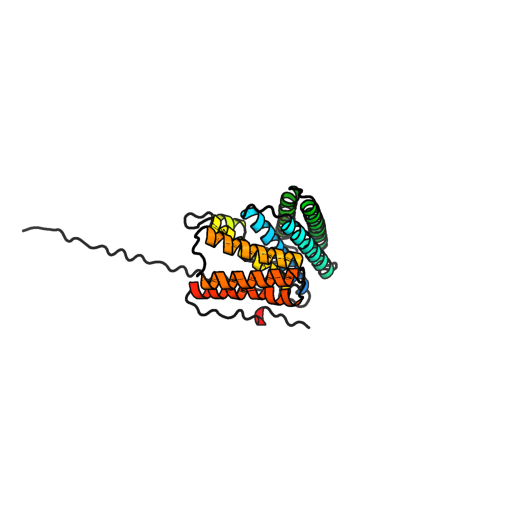 1 213 ? -10.292 4.323 22.966 1.00 90.75 213 VAL A O 1
ATOM 1633 N N . LYS A 1 214 ? -9.636 5.021 20.936 1.00 86.06 214 LYS A N 1
ATOM 1634 C CA . LYS A 1 214 ? -9.176 6.351 21.356 1.00 86.06 214 LYS A CA 1
ATOM 1635 C C . LYS A 1 214 ? -10.289 7.400 21.460 1.00 86.06 214 LYS A C 1
ATOM 1637 O O . LYS A 1 214 ? -9.993 8.533 21.827 1.00 86.06 214 LYS A O 1
ATOM 1642 N N . GLY A 1 215 ? -11.540 7.038 21.169 1.00 83.88 215 GLY A N 1
ATOM 1643 C CA . GLY A 1 215 ? -12.691 7.935 21.282 1.00 83.88 215 GLY A CA 1
ATOM 1644 C C . GLY A 1 215 ? -12.722 9.043 20.229 1.00 83.88 215 GLY A C 1
ATOM 1645 O O . GLY A 1 215 ? -13.197 10.138 20.516 1.00 83.88 215 GLY A O 1
ATOM 1646 N N . PHE A 1 216 ? -12.182 8.798 19.030 1.00 81.94 216 PHE A N 1
ATOM 1647 C CA . PHE A 1 216 ? -12.286 9.751 17.928 1.00 81.94 216 PHE A CA 1
ATOM 1648 C C . PHE A 1 216 ? -13.604 9.589 17.172 1.00 81.94 216 PHE A C 1
ATOM 1650 O O . PHE A 1 216 ? -13.833 8.578 16.506 1.00 81.94 216 PHE A O 1
ATOM 1657 N N . ASP A 1 217 ? -14.406 10.649 17.176 1.00 68.94 217 ASP A N 1
ATOM 1658 C CA . ASP A 1 217 ? -15.620 10.745 16.371 1.00 68.94 217 ASP A CA 1
ATOM 1659 C C . ASP A 1 217 ? -15.278 11.260 14.965 1.00 68.94 217 ASP A C 1
ATOM 1661 O O . ASP A 1 217 ? -15.314 12.458 14.686 1.00 68.94 217 ASP A O 1
ATOM 1665 N N . HIS A 1 218 ? -14.894 10.345 14.069 1.00 68.44 218 HIS A N 1
ATOM 1666 C CA . HIS A 1 218 ? -14.676 10.658 12.647 1.00 68.44 218 HIS A CA 1
ATOM 1667 C C . HIS A 1 218 ? -15.777 10.116 11.731 1.00 68.44 218 HIS A C 1
ATOM 1669 O O . HIS A 1 218 ? -16.117 10.735 10.725 1.00 68.44 218 HIS A O 1
ATOM 1675 N N . LEU A 1 219 ? -16.335 8.955 12.076 1.00 68.88 219 LEU A N 1
ATOM 1676 C CA . LEU A 1 219 ? -17.338 8.246 11.287 1.00 68.88 219 LEU A CA 1
ATOM 1677 C C . LEU A 1 219 ? -18.529 7.924 12.196 1.00 68.88 219 LEU A C 1
ATOM 1679 O O . LEU A 1 219 ? -18.306 7.499 13.331 1.00 68.88 219 LEU A O 1
ATOM 1683 N N . PRO A 1 220 ? -19.779 8.047 11.715 1.00 77.44 220 PRO A N 1
ATOM 1684 C CA . PRO A 1 220 ? -20.919 7.414 12.368 1.00 77.44 220 PRO A CA 1
ATOM 1685 C C . PRO A 1 220 ? -20.641 5.921 12.619 1.00 77.44 220 PRO A C 1
ATOM 1687 O O . PRO A 1 220 ? -20.112 5.238 11.737 1.00 77.44 220 PRO A O 1
ATOM 1690 N N . GLU A 1 221 ? -20.973 5.413 13.812 1.00 83.75 221 GLU A N 1
ATOM 1691 C CA . GLU A 1 221 ? -20.598 4.052 14.244 1.00 83.75 221 GLU A CA 1
ATOM 1692 C C . GLU A 1 221 ? -21.119 2.958 13.299 1.00 83.75 221 GLU A C 1
ATOM 1694 O O . GLU A 1 221 ? -20.426 1.974 13.050 1.00 83.75 221 GLU A O 1
ATOM 1699 N N . ASP A 1 222 ? -22.307 3.144 12.722 1.00 84.50 222 ASP A N 1
ATOM 1700 C CA . ASP A 1 222 ? -22.894 2.243 11.728 1.00 84.50 222 ASP A CA 1
ATOM 1701 C C . ASP A 1 222 ? -22.030 2.140 10.462 1.00 84.50 222 ASP A C 1
ATOM 1703 O O . ASP A 1 222 ? -21.761 1.043 9.973 1.00 84.50 222 ASP A O 1
ATOM 1707 N N . LEU A 1 223 ? -21.532 3.271 9.960 1.00 80.25 223 LEU A N 1
ATOM 1708 C CA . LEU A 1 223 ? -20.679 3.311 8.770 1.00 80.25 223 LEU A CA 1
ATOM 1709 C C . LEU A 1 223 ? -19.261 2.811 9.054 1.00 80.25 223 LEU A C 1
ATOM 1711 O O . LEU A 1 223 ? -18.674 2.126 8.215 1.00 80.25 223 LEU A O 1
ATOM 1715 N N . ARG A 1 224 ? -18.731 3.104 10.247 1.00 86.12 224 ARG A N 1
ATOM 1716 C CA . ARG A 1 224 ? -17.455 2.554 10.719 1.00 86.12 224 ARG A CA 1
ATOM 1717 C C . ARG A 1 224 ? -17.506 1.025 10.752 1.00 86.12 224 ARG A C 1
ATOM 1719 O O . ARG A 1 224 ? -16.598 0.383 10.232 1.00 86.12 224 ARG A O 1
ATOM 1726 N N . LEU A 1 225 ? -18.575 0.452 11.315 1.00 88.12 225 LEU A N 1
ATOM 1727 C CA . LEU A 1 225 ? -18.788 -0.998 11.382 1.00 88.12 225 LEU A CA 1
ATOM 1728 C C . LEU A 1 225 ? -18.908 -1.638 9.996 1.00 88.12 225 LEU A C 1
ATOM 1730 O O . LEU A 1 225 ? -18.330 -2.697 9.774 1.00 88.12 225 LEU A O 1
ATOM 1734 N N . ILE A 1 226 ? -19.618 -1.003 9.056 1.00 87.00 226 ILE A N 1
ATOM 1735 C CA . ILE A 1 226 ? -19.706 -1.493 7.671 1.00 87.00 226 ILE A CA 1
ATOM 1736 C C . ILE A 1 226 ? -18.315 -1.545 7.031 1.00 87.00 226 ILE A C 1
ATOM 1738 O O . ILE A 1 226 ? -17.926 -2.590 6.517 1.00 87.00 226 ILE A O 1
ATOM 1742 N N . ALA A 1 227 ? -17.547 -0.452 7.097 1.00 86.12 227 ALA A N 1
ATOM 1743 C CA . ALA A 1 227 ? -16.201 -0.402 6.525 1.00 86.12 227 ALA A CA 1
ATOM 1744 C C . ALA A 1 227 ? -15.255 -1.426 7.175 1.00 86.12 227 ALA A C 1
ATOM 1746 O O . ALA A 1 227 ? -14.483 -2.087 6.482 1.00 86.12 227 ALA A O 1
ATOM 1747 N N . GLU A 1 228 ? -15.341 -1.591 8.498 1.00 91.69 228 GLU A N 1
ATOM 1748 C CA . GLU A 1 228 ? -14.541 -2.570 9.231 1.00 91.69 228 GLU A CA 1
ATOM 1749 C C . GLU A 1 228 ? -14.880 -4.005 8.808 1.00 91.69 228 GLU A C 1
ATOM 1751 O O . GLU A 1 228 ? -13.973 -4.788 8.537 1.00 91.69 228 GLU A O 1
ATOM 1756 N N . ASN A 1 229 ? -16.166 -4.351 8.707 1.00 93.00 229 ASN A N 1
ATOM 1757 C CA . ASN A 1 229 ? -16.600 -5.690 8.303 1.00 93.00 229 ASN A CA 1
ATOM 1758 C C . ASN A 1 229 ? -16.200 -6.015 6.859 1.00 93.00 229 ASN A C 1
ATOM 1760 O O . ASN A 1 229 ? -15.709 -7.109 6.597 1.00 93.00 229 ASN A O 1
ATOM 1764 N N . GLU A 1 230 ? -16.343 -5.055 5.945 1.00 91.69 230 GLU A N 1
ATOM 1765 C CA . GLU A 1 230 ? -15.903 -5.185 4.551 1.00 91.69 230 GLU A CA 1
ATOM 1766 C C . GLU A 1 230 ? -14.388 -5.432 4.458 1.00 91.69 230 GLU A C 1
ATOM 1768 O O . GLU A 1 230 ? -13.935 -6.324 3.741 1.00 91.69 230 GLU A O 1
ATOM 1773 N N . ALA A 1 231 ? -13.588 -4.695 5.234 1.00 94.44 231 ALA A N 1
ATOM 1774 C CA . ALA A 1 231 ? -12.145 -4.900 5.279 1.00 94.44 231 ALA A CA 1
ATOM 1775 C C . ALA A 1 231 ? -11.763 -6.250 5.919 1.00 94.44 231 ALA A C 1
ATOM 1777 O O . ALA A 1 231 ? -10.869 -6.934 5.418 1.00 94.44 231 ALA A O 1
ATOM 1778 N N . ARG A 1 232 ? -12.469 -6.690 6.971 1.00 96.56 232 ARG A N 1
ATOM 1779 C CA . ARG A 1 232 ? -12.276 -8.026 7.567 1.00 96.56 232 ARG A CA 1
ATOM 1780 C C . ARG A 1 232 ? -12.578 -9.145 6.573 1.00 96.56 232 ARG A C 1
ATOM 1782 O O . ARG A 1 232 ? -11.814 -10.103 6.499 1.00 96.56 232 ARG A O 1
ATOM 1789 N N . GLU A 1 233 ? -13.652 -9.018 5.797 1.00 96.50 233 GLU A N 1
ATOM 1790 C CA . GLU A 1 233 ? -14.013 -9.991 4.763 1.00 96.50 233 GLU A CA 1
ATOM 1791 C C . GLU A 1 233 ? -12.941 -10.062 3.669 1.00 96.50 233 GLU A C 1
ATOM 1793 O O . GLU A 1 233 ? -12.490 -11.151 3.323 1.00 96.50 233 GLU A O 1
ATOM 1798 N N . VAL A 1 234 ? -12.454 -8.915 3.186 1.00 96.56 234 VAL A N 1
ATOM 1799 C CA . VAL A 1 234 ? -11.368 -8.867 2.194 1.00 96.56 234 VAL A CA 1
ATOM 1800 C C . VAL A 1 234 ? -10.078 -9.480 2.736 1.00 96.56 234 VAL A C 1
ATOM 1802 O O . VAL A 1 234 ? -9.431 -10.253 2.029 1.00 96.56 234 VAL A O 1
ATOM 1805 N N . SER A 1 235 ? -9.716 -9.200 3.991 1.00 97.44 235 SER A N 1
ATOM 1806 C CA . SER A 1 235 ? -8.568 -9.844 4.643 1.00 97.44 235 SER A CA 1
ATOM 1807 C C . SER A 1 235 ? -8.730 -11.364 4.690 1.00 97.44 235 SER A C 1
ATOM 1809 O O . SER A 1 235 ? -7.806 -12.095 4.326 1.00 97.44 235 SER A O 1
ATOM 1811 N N . GLN A 1 236 ? -9.914 -11.852 5.069 1.00 98.06 236 GLN A N 1
ATOM 1812 C CA . GLN A 1 236 ? -10.202 -13.283 5.128 1.00 98.06 236 GLN A CA 1
ATOM 1813 C C . GLN A 1 236 ? -10.133 -13.932 3.741 1.00 98.06 236 GLN A C 1
ATOM 1815 O O . GLN A 1 236 ? -9.402 -14.900 3.557 1.00 98.06 236 GLN A O 1
ATOM 1820 N N . MET A 1 237 ? -10.793 -13.354 2.736 1.00 98.25 237 MET A N 1
ATOM 1821 C CA . MET A 1 237 ? -10.731 -13.843 1.356 1.00 98.25 237 MET A CA 1
ATOM 1822 C C . MET A 1 237 ? -9.294 -13.874 0.817 1.00 98.25 237 MET A C 1
ATOM 1824 O O . MET A 1 237 ? -8.919 -14.811 0.116 1.00 98.25 237 MET A O 1
ATOM 1828 N N . ALA A 1 238 ? -8.473 -12.875 1.156 1.00 97.44 238 ALA A N 1
ATOM 1829 C CA . ALA A 1 238 ? -7.073 -12.833 0.754 1.00 97.44 238 ALA A CA 1
ATOM 1830 C C . ALA A 1 238 ? -6.238 -13.926 1.442 1.00 97.44 238 ALA A C 1
ATOM 1832 O O . ALA A 1 238 ? -5.366 -14.517 0.804 1.00 97.44 238 ALA A O 1
ATOM 1833 N N . ARG A 1 239 ? -6.517 -14.231 2.719 1.00 97.00 239 ARG A N 1
ATOM 1834 C CA . ARG A 1 239 ? -5.914 -15.367 3.444 1.00 97.00 239 ARG A CA 1
ATOM 1835 C C . ARG A 1 239 ? -6.281 -16.697 2.794 1.00 97.00 239 ARG A C 1
ATOM 1837 O O . ARG A 1 239 ? -5.401 -17.535 2.616 1.00 97.00 239 ARG A O 1
ATOM 1844 N N . ASP A 1 240 ? -7.537 -16.837 2.386 1.00 98.00 240 ASP A N 1
ATOM 1845 C CA . ASP A 1 240 ? -8.068 -18.030 1.722 1.00 98.00 240 ASP A CA 1
ATOM 1846 C C . ASP A 1 240 ? -7.679 -18.111 0.234 1.00 98.00 240 ASP A C 1
ATOM 1848 O O . ASP A 1 240 ? -8.056 -19.056 -0.456 1.00 98.00 240 ASP A O 1
ATOM 1852 N N . GLN A 1 241 ? -6.920 -17.127 -0.268 1.00 96.75 241 GLN A N 1
ATOM 1853 C CA . GLN A 1 241 ? -6.516 -16.992 -1.671 1.00 96.75 241 GLN A CA 1
ATOM 1854 C C . GLN A 1 241 ? -7.701 -17.030 -2.652 1.00 96.75 241 GLN A C 1
ATOM 1856 O O . GLN A 1 241 ? -7.577 -17.496 -3.785 1.00 96.75 241 GLN A O 1
ATOM 1861 N N . ASN A 1 242 ? -8.861 -16.522 -2.229 1.00 97.38 242 ASN A N 1
ATOM 1862 C CA . ASN A 1 242 ? -10.042 -16.439 -3.076 1.00 97.38 242 ASN A CA 1
ATOM 1863 C C . ASN A 1 242 ? -9.828 -15.362 -4.162 1.00 97.38 242 ASN A C 1
ATOM 1865 O O . ASN A 1 242 ? -9.717 -14.186 -3.811 1.00 97.38 242 ASN A O 1
ATOM 1869 N N . PRO A 1 243 ? -9.808 -15.707 -5.465 1.00 93.56 243 PRO A N 1
ATOM 1870 C CA . PRO A 1 243 ? -9.528 -14.751 -6.541 1.00 93.56 243 PRO A CA 1
ATOM 1871 C C . PRO A 1 243 ? -10.544 -13.601 -6.637 1.00 93.56 243 PRO A C 1
ATOM 1873 O O . PRO A 1 243 ? -10.184 -12.515 -7.094 1.00 93.56 243 PRO A O 1
ATOM 1876 N N . ASP A 1 244 ? -11.771 -13.781 -6.142 1.00 95.12 244 ASP A N 1
ATOM 1877 C CA . ASP A 1 244 ? -12.799 -12.731 -6.126 1.00 95.12 244 ASP A CA 1
ATOM 1878 C C . ASP A 1 244 ? -12.445 -11.580 -5.163 1.00 95.12 244 ASP A C 1
ATOM 1880 O O . ASP A 1 244 ? -13.055 -10.504 -5.201 1.00 95.12 244 ASP A O 1
ATOM 1884 N N . VAL A 1 245 ? -11.423 -11.767 -4.316 1.00 94.69 245 VAL A N 1
ATOM 1885 C CA . VAL A 1 245 ? -10.975 -10.767 -3.344 1.00 94.69 245 VAL A CA 1
ATOM 1886 C C . VAL A 1 245 ? -10.556 -9.458 -3.997 1.00 94.69 245 VAL A C 1
ATOM 1888 O O . VAL A 1 245 ? -10.784 -8.402 -3.420 1.00 94.69 245 VAL A O 1
ATOM 1891 N N . PHE A 1 246 ? -9.972 -9.486 -5.196 1.00 91.25 246 PHE A N 1
ATOM 1892 C CA . PHE A 1 246 ? -9.460 -8.269 -5.830 1.00 91.25 246 PHE A CA 1
ATOM 1893 C C . PHE A 1 246 ? -10.600 -7.348 -6.271 1.00 91.25 246 PHE A C 1
ATOM 1895 O O . PHE A 1 246 ? -10.540 -6.134 -6.066 1.00 91.25 246 PHE A O 1
ATOM 1902 N N . GLU A 1 247 ? -11.684 -7.922 -6.802 1.00 88.38 247 GLU A N 1
ATOM 1903 C CA . GLU A 1 247 ? -12.883 -7.151 -7.118 1.00 88.38 247 GLU A CA 1
ATOM 1904 C C . GLU A 1 247 ? -13.561 -6.651 -5.835 1.00 88.38 247 GLU A C 1
ATOM 1906 O O . GLU A 1 247 ? -13.941 -5.478 -5.763 1.00 88.38 247 GLU A O 1
ATOM 1911 N N . ARG A 1 248 ? -13.683 -7.498 -4.803 1.00 90.00 248 ARG A N 1
ATOM 1912 C CA . ARG A 1 248 ? -14.270 -7.111 -3.507 1.00 90.00 248 ARG A CA 1
ATOM 1913 C C . ARG A 1 248 ? -13.479 -5.977 -2.846 1.00 90.00 248 ARG A C 1
ATOM 1915 O O . ARG A 1 248 ? -14.075 -4.994 -2.417 1.00 90.00 248 ARG A O 1
ATOM 1922 N N . ALA A 1 249 ? -12.150 -6.059 -2.855 1.00 86.62 249 ALA A N 1
ATOM 1923 C CA . ALA A 1 249 ? -11.246 -5.061 -2.292 1.00 86.62 249 ALA A CA 1
ATOM 1924 C C . ALA A 1 249 ? -11.406 -3.683 -2.947 1.00 86.62 249 ALA A C 1
ATOM 1926 O O . ALA A 1 249 ? -11.433 -2.668 -2.250 1.00 86.62 249 ALA A O 1
ATOM 1927 N N . SER A 1 250 ? -11.600 -3.635 -4.271 1.00 80.31 250 SER A N 1
ATOM 1928 C CA . SER A 1 250 ? -11.863 -2.375 -4.986 1.00 80.31 250 SER A CA 1
ATOM 1929 C C . SER A 1 250 ? -13.140 -1.667 -4.496 1.00 80.31 250 SER A C 1
ATOM 1931 O O . SER A 1 250 ? -13.240 -0.436 -4.528 1.00 80.31 250 SER A O 1
ATOM 1933 N N . LYS A 1 251 ? -14.106 -2.441 -3.978 1.00 78.50 251 LYS A N 1
ATOM 1934 C CA . LYS A 1 251 ? -15.427 -1.970 -3.543 1.00 78.50 251 LYS A CA 1
ATOM 1935 C C . LYS A 1 251 ? -15.471 -1.490 -2.094 1.00 78.50 251 LYS A C 1
ATOM 1937 O O . LYS A 1 251 ? -16.466 -0.858 -1.743 1.00 78.50 251 LYS A O 1
ATOM 1942 N N . ILE A 1 252 ? -14.430 -1.690 -1.272 1.00 77.25 252 ILE A N 1
ATOM 1943 C CA . ILE A 1 252 ? -14.430 -1.151 0.107 1.00 77.25 252 ILE A CA 1
ATOM 1944 C C . ILE A 1 252 ? -14.550 0.387 0.087 1.00 77.25 252 ILE A C 1
ATOM 1946 O O . ILE A 1 252 ? -15.180 0.989 0.957 1.00 77.25 252 ILE A O 1
ATOM 1950 N N . THR A 1 253 ? -14.061 1.027 -0.981 1.00 68.19 253 THR A N 1
ATOM 1951 C CA . THR A 1 253 ? -14.203 2.473 -1.234 1.00 68.19 253 THR A CA 1
ATOM 1952 C C . THR A 1 253 ? -15.656 2.972 -1.191 1.00 68.19 253 THR A C 1
ATOM 1954 O O . THR A 1 253 ? -15.895 4.132 -0.843 1.00 68.19 253 THR A O 1
ATOM 1957 N N . ASN A 1 254 ? -16.640 2.106 -1.459 1.00 69.12 254 ASN A N 1
ATOM 1958 C CA . ASN A 1 254 ? -18.059 2.449 -1.384 1.00 69.12 254 ASN A CA 1
ATOM 1959 C C . ASN A 1 254 ? -18.498 2.805 0.043 1.00 69.12 254 ASN A C 1
ATOM 1961 O O . ASN A 1 254 ? -19.358 3.669 0.212 1.00 69.12 254 ASN A O 1
ATOM 1965 N N . ALA A 1 255 ? -17.934 2.161 1.070 1.00 66.75 255 ALA A N 1
ATOM 1966 C CA . ALA A 1 255 ? -18.266 2.460 2.463 1.00 66.75 255 ALA A CA 1
ATOM 1967 C C . ALA A 1 255 ? -17.760 3.859 2.855 1.00 66.75 255 ALA A C 1
ATOM 1969 O O . ALA A 1 255 ? -18.498 4.659 3.433 1.00 66.75 255 ALA A O 1
ATOM 1970 N N . CYS A 1 256 ? -16.537 4.205 2.441 1.00 66.50 256 CYS A N 1
ATOM 1971 C CA . CYS A 1 256 ? -15.975 5.542 2.640 1.00 66.50 256 CYS A CA 1
ATOM 1972 C C . CYS A 1 256 ? -16.806 6.614 1.933 1.00 66.50 256 CYS A C 1
ATOM 1974 O O . CYS A 1 256 ? -17.101 7.657 2.509 1.00 66.50 256 CYS A O 1
ATOM 1976 N N . GLN A 1 257 ? -17.242 6.349 0.702 1.00 65.75 257 GLN A N 1
ATOM 1977 C CA . GLN A 1 257 ? -18.067 7.285 -0.063 1.00 65.75 257 GLN A CA 1
ATOM 1978 C C . GLN A 1 257 ? -19.435 7.516 0.553 1.00 65.75 257 GLN A C 1
ATOM 1980 O O . GLN A 1 257 ? -19.888 8.655 0.603 1.00 65.75 257 GLN A O 1
ATOM 1985 N N . GLN A 1 258 ? -20.079 6.461 1.052 1.00 66.88 258 GLN A N 1
ATOM 1986 C CA . GLN A 1 258 ? -21.332 6.596 1.789 1.00 66.88 258 GLN A CA 1
ATOM 1987 C C . GLN A 1 258 ? -21.155 7.494 3.015 1.00 66.88 258 GLN A C 1
ATOM 1989 O O . GLN A 1 258 ? -22.009 8.341 3.281 1.00 66.88 258 GLN A O 1
ATOM 1994 N N . CYS A 1 259 ? -20.021 7.379 3.711 1.00 64.69 259 CYS A N 1
ATOM 1995 C CA . CYS A 1 259 ? -19.711 8.256 4.832 1.00 64.69 259 CYS A CA 1
ATOM 1996 C C . CYS A 1 259 ? -19.476 9.706 4.416 1.00 64.69 259 CYS A C 1
ATOM 1998 O O . CYS A 1 259 ? -20.100 10.607 4.978 1.00 64.69 259 CYS A O 1
ATOM 2000 N N . HIS A 1 260 ? -18.639 9.944 3.407 1.00 65.00 260 HIS A N 1
ATOM 2001 C CA . HIS A 1 260 ? -18.372 11.301 2.939 1.00 65.00 260 HIS A CA 1
ATOM 2002 C C . HIS A 1 260 ? -19.624 11.972 2.362 1.00 65.00 260 HIS A C 1
ATOM 2004 O O . HIS A 1 260 ? -19.845 13.145 2.636 1.00 65.00 260 HIS A O 1
ATOM 2010 N N . ALA A 1 261 ? -20.487 11.230 1.664 1.00 62.72 261 ALA A N 1
ATOM 2011 C CA . ALA A 1 261 ? -21.755 11.741 1.151 1.00 62.72 261 ALA A CA 1
ATOM 2012 C C . ALA A 1 261 ? -22.735 12.126 2.272 1.00 62.72 261 ALA A C 1
ATOM 2014 O O . ALA A 1 261 ? -23.346 13.195 2.237 1.00 62.72 261 ALA A O 1
ATOM 2015 N N . ARG A 1 262 ? -22.848 11.284 3.311 1.00 63.97 262 ARG A N 1
ATOM 2016 C CA . ARG A 1 262 ? -23.690 11.570 4.481 1.00 63.97 262 ARG A CA 1
ATOM 2017 C C . ARG A 1 262 ? -23.202 12.808 5.235 1.00 63.97 262 ARG A C 1
ATOM 2019 O O . ARG A 1 262 ? -24.030 13.613 5.652 1.00 63.97 262 ARG A O 1
ATOM 2026 N N . ALA A 1 263 ? -21.887 12.976 5.372 1.00 55.28 263 ALA A N 1
ATOM 2027 C CA . ALA A 1 263 ? -21.283 14.133 6.032 1.00 55.28 263 ALA A CA 1
ATOM 2028 C C . ALA A 1 263 ? -21.505 15.447 5.260 1.00 55.28 263 ALA A C 1
ATOM 2030 O O . ALA A 1 263 ? -21.703 16.490 5.877 1.00 55.28 263 ALA A O 1
ATOM 2031 N N . SER A 1 264 ? -21.530 15.408 3.924 1.00 52.16 264 SER A N 1
ATOM 2032 C CA . SER A 1 264 ? -21.770 16.588 3.081 1.00 52.16 264 SER A CA 1
ATOM 2033 C C . SER A 1 264 ? -23.251 16.901 2.827 1.00 52.16 264 SER A C 1
ATOM 2035 O O . SER A 1 264 ? -23.552 17.845 2.098 1.00 52.16 264 SER A O 1
ATOM 2037 N N . GLY A 1 265 ? -24.191 16.119 3.377 1.00 47.12 265 GLY A N 1
ATOM 2038 C CA . GLY A 1 265 ? -25.632 16.286 3.130 1.00 47.12 265 GLY A CA 1
ATOM 2039 C C . GLY A 1 265 ? -26.050 16.038 1.673 1.00 47.12 265 GLY A C 1
ATOM 2040 O O . GLY A 1 265 ? -27.177 16.347 1.283 1.00 47.12 265 GLY A O 1
ATOM 2041 N N . SER A 1 266 ? -25.158 15.481 0.855 1.00 40.91 266 SER A N 1
ATOM 2042 C CA . SER A 1 266 ? -25.401 15.159 -0.546 1.00 40.91 266 SER A CA 1
ATOM 2043 C C . SER A 1 266 ? -25.733 13.673 -0.681 1.00 40.91 266 SER A C 1
ATOM 2045 O O . SER A 1 266 ? -25.178 12.821 0.010 1.00 40.91 266 SER A O 1
ATOM 2047 N N . ARG A 1 267 ? -26.667 13.321 -1.577 1.00 36.12 267 ARG A N 1
ATOM 2048 C CA . ARG A 1 267 ? -26.873 11.908 -1.934 1.00 36.12 267 ARG A CA 1
ATOM 2049 C C . ARG A 1 267 ? -25.530 11.336 -2.401 1.00 36.12 267 ARG A C 1
ATOM 2051 O O . ARG A 1 267 ? -24.876 12.014 -3.196 1.00 36.12 267 ARG A O 1
ATOM 2058 N N . PRO A 1 268 ? -25.131 10.122 -1.971 1.00 38.59 268 PRO A N 1
ATOM 2059 C CA . PRO A 1 268 ? -23.958 9.475 -2.534 1.00 38.59 268 PRO A CA 1
ATOM 2060 C C . PRO A 1 268 ? -24.198 9.360 -4.033 1.00 38.59 268 PRO A C 1
ATOM 2062 O O . PRO A 1 268 ? -25.067 8.608 -4.475 1.00 38.59 268 PRO A O 1
ATOM 2065 N N . ALA A 1 269 ? -23.481 10.163 -4.820 1.00 35.31 269 ALA A N 1
ATOM 2066 C CA . ALA A 1 269 ? -23.366 9.881 -6.231 1.00 35.31 269 ALA A CA 1
ATOM 2067 C C . ALA A 1 269 ? -22.671 8.518 -6.278 1.00 35.31 269 ALA A C 1
ATOM 2069 O O . ALA A 1 269 ? -21.562 8.413 -5.743 1.00 35.31 269 ALA A O 1
ATOM 2070 N N . PRO A 1 270 ? -23.308 7.462 -6.814 1.00 34.03 270 PRO A N 1
ATOM 2071 C CA . PRO A 1 270 ? -22.598 6.213 -6.998 1.00 34.03 270 PRO A CA 1
ATOM 2072 C C . PRO A 1 270 ? -21.328 6.548 -7.771 1.00 34.03 270 PRO A C 1
ATOM 2074 O O . PRO A 1 270 ? -21.391 7.306 -8.749 1.00 34.03 270 PRO A O 1
ATOM 2077 N N . LEU A 1 271 ? -20.182 6.018 -7.328 1.00 34.56 271 LEU A N 1
ATOM 2078 C CA . LEU A 1 271 ? -19.015 5.945 -8.192 1.00 34.56 271 LEU A CA 1
ATOM 2079 C C . LEU A 1 271 ? -19.537 5.417 -9.514 1.00 34.56 271 LEU A C 1
ATOM 2081 O O . LEU A 1 271 ? -20.033 4.288 -9.588 1.00 34.56 271 LEU A O 1
ATOM 2085 N N . ASN A 1 272 ? -19.493 6.250 -10.550 1.00 32.72 272 ASN A N 1
ATOM 2086 C CA . ASN A 1 272 ? -19.768 5.742 -11.864 1.00 32.72 272 ASN A CA 1
ATOM 2087 C C . ASN A 1 272 ? -18.564 4.872 -12.213 1.00 32.72 272 ASN A C 1
ATOM 2089 O O . ASN A 1 272 ? -17.613 5.339 -12.830 1.00 32.72 272 ASN A O 1
ATOM 2093 N N . LEU A 1 273 ? -18.600 3.609 -11.786 1.00 33.91 273 LEU A N 1
ATOM 2094 C CA . LEU A 1 273 ? -17.583 2.625 -12.096 1.00 33.91 273 LEU A CA 1
ATOM 2095 C C . LEU A 1 273 ? -17.468 2.448 -13.611 1.00 33.91 273 LEU A C 1
ATOM 2097 O O . LEU A 1 273 ? -16.460 1.928 -14.034 1.00 33.91 273 LEU A O 1
ATOM 2101 N N . SER A 1 274 ? -18.408 2.917 -14.450 1.00 30.38 274 SER A N 1
ATOM 2102 C CA . SER A 1 274 ? -18.203 2.977 -15.911 1.00 30.38 274 SER A CA 1
ATOM 2103 C C . SER A 1 274 ? -17.228 4.072 -16.371 1.00 30.38 274 SER A C 1
ATOM 2105 O O . SER A 1 274 ? -16.702 3.974 -17.470 1.00 30.38 274 SER A O 1
ATOM 2107 N N . LYS A 1 275 ? -16.921 5.070 -15.527 1.00 30.78 275 LYS A N 1
ATOM 2108 C CA . LYS A 1 275 ? -15.812 6.022 -15.737 1.00 30.78 275 LYS A CA 1
ATOM 2109 C C . LYS A 1 275 ? -14.454 5.484 -15.260 1.00 30.78 275 LYS A C 1
ATOM 2111 O O . LYS A 1 275 ? -13.433 6.071 -15.587 1.00 30.78 275 LYS A O 1
ATOM 2116 N N . PHE A 1 276 ? -14.451 4.384 -14.502 1.00 32.56 276 PHE A N 1
ATOM 2117 C CA . PHE A 1 276 ? -13.245 3.674 -14.038 1.00 32.56 276 PHE A CA 1
ATOM 2118 C C . PHE A 1 276 ? -13.066 2.307 -14.722 1.00 32.56 276 PHE A C 1
ATOM 2120 O O . PHE A 1 276 ? -11.962 1.784 -14.808 1.00 32.56 276 PHE A O 1
ATOM 2127 N N . ARG A 1 277 ? -14.140 1.738 -15.277 1.00 28.41 277 ARG A N 1
ATOM 2128 C CA . ARG A 1 277 ? -14.123 0.600 -16.190 1.00 28.41 277 ARG A CA 1
ATOM 2129 C C . ARG A 1 277 ? -13.711 1.124 -17.547 1.00 28.41 277 ARG A C 1
ATOM 2131 O O . ARG A 1 277 ? -14.540 1.489 -18.377 1.00 28.41 277 ARG A O 1
ATOM 2138 N N . PHE A 1 278 ? -12.417 1.090 -17.787 1.00 33.84 278 PHE A N 1
ATOM 2139 C CA . PHE A 1 278 ? -11.948 0.978 -19.150 1.00 33.84 278 PHE A CA 1
ATOM 2140 C C . PHE A 1 278 ? -12.265 -0.437 -19.622 1.00 33.84 278 PHE A C 1
ATOM 2142 O O . PHE A 1 278 ? -12.033 -1.409 -18.902 1.00 33.84 278 PHE A O 1
ATOM 2149 N N . ALA A 1 279 ? -12.913 -0.532 -20.780 1.00 25.70 279 ALA A N 1
ATOM 2150 C CA . ALA A 1 279 ? -13.337 -1.797 -21.354 1.00 25.70 279 ALA A CA 1
ATOM 2151 C C . ALA A 1 279 ? -12.161 -2.788 -21.355 1.00 25.70 279 ALA A C 1
ATOM 2153 O O . ALA A 1 279 ? -11.166 -2.557 -22.041 1.00 25.70 279 ALA A O 1
ATOM 2154 N N . ARG A 1 280 ? -12.285 -3.886 -20.594 1.00 31.77 280 ARG A N 1
ATOM 2155 C CA . ARG A 1 280 ? -11.484 -5.087 -20.843 1.00 31.77 280 ARG A CA 1
ATOM 2156 C C . ARG A 1 280 ? -11.821 -5.518 -22.271 1.00 31.77 280 ARG A C 1
ATOM 2158 O O . ARG A 1 280 ? -12.984 -5.819 -22.545 1.00 31.77 280 ARG A O 1
ATOM 2165 N N . LYS A 1 281 ? -10.844 -5.443 -23.171 1.00 31.38 281 LYS A N 1
ATOM 2166 C CA . LYS A 1 281 ? -10.881 -6.187 -24.429 1.00 31.38 281 LYS A CA 1
ATOM 2167 C C . LYS A 1 281 ? -10.258 -7.549 -24.195 1.00 31.38 281 LYS A C 1
ATOM 2169 O O . LYS A 1 281 ? -9.236 -7.581 -23.476 1.00 31.38 281 LYS A O 1
#

Radius of gyration: 21.96 Å; chains: 1; bounding box: 50×84×57 Å

Secondary structure (DSSP, 8-state):
-----------------------------STT--TTTHHHHHHHHHHHHHHHHHHHHHHTT---HHHHHHHHHHHHHHHHHHHHHHTTS-HHHHHHHHHHHHHHHHHHHHHHTT-THHHHHHHHHHHHHHHHHHHTTTTSTT--GGGSS---HHHHHHHHTSTTS-HHHHHHHHHHHHHHHHHHHHHHTT---HHHHHHHHHHHHHHHHHHHHTT--SS-HHHHHHHHHHHHHHHHHHHTT-TTHHHHHHTTHHHHHHHHHHHTTS------GGGT-----